Protein AF-A0A7J0AG71-F1 (afdb_monomer_lite)

Radius of gyration: 28.71 Å; chains: 1; bounding box: 60×80×67 Å

Foldseek 3Di:
DVVLVVLVVVVVVLVVVLPPDFQLVNLQSLLVNLLVLLLLLCCLQDAPDPPVVSCQCCPCPHCSVDSLSSLVVCVVVVLDDPLLSVLSVLSVVVNCCSVPPPVDGHCPPPVNVVSLLVNFDDPVLFDFPDDDQWFDDPNDIDGHDPVCVVPPVSVVVCVVRDDDTHTPDQDSVHSSSSNVRSSRSSSVSSSVSSVVSNVVRDHDDDDQPDPLSVLVVVLVVVVVVLVVVLVVLVVVLVVLVVVLVVLVVCCVPDDPCNVVSVVVNVVSVVVNVVSVVVSVCSVVCCDPSNVVSVVVNVVVVVCVPPPDDDD

Structure (mmCIF, N/CA/C/O backbone):
data_AF-A0A7J0AG71-F1
#
_entry.id   AF-A0A7J0AG71-F1
#
loop_
_atom_site.group_PDB
_atom_site.id
_atom_site.type_symbol
_atom_site.label_atom_id
_atom_site.label_alt_id
_atom_site.label_comp_id
_atom_site.label_asym_id
_atom_site.label_entity_id
_atom_site.label_seq_id
_atom_site.pdbx_PDB_ins_code
_atom_site.Cartn_x
_atom_site.Cartn_y
_atom_site.Cartn_z
_atom_site.occupancy
_atom_site.B_iso_or_equiv
_atom_site.auth_seq_id
_atom_site.auth_comp_id
_atom_site.auth_asym_id
_atom_site.auth_atom_id
_atom_site.pdbx_PDB_model_num
ATOM 1 N N . MET A 1 1 ? 11.317 -1.408 15.328 1.00 54.72 1 MET A N 1
ATOM 2 C CA . MET A 1 1 ? 12.533 -0.612 15.093 1.00 54.72 1 MET A CA 1
ATOM 3 C C . MET A 1 1 ? 13.418 -1.317 14.082 1.00 54.72 1 MET A C 1
ATOM 5 O O . MET A 1 1 ? 13.428 -0.858 12.959 1.00 54.72 1 MET A O 1
ATOM 9 N N . GLU A 1 2 ? 13.950 -2.508 14.372 1.00 72.00 2 GLU A N 1
ATOM 10 C CA . GLU A 1 2 ? 14.835 -3.246 13.442 1.00 72.00 2 GLU A CA 1
ATOM 11 C C . GLU A 1 2 ? 14.285 -3.448 12.008 1.00 72.00 2 GLU A C 1
ATOM 13 O O . GLU A 1 2 ? 14.997 -3.218 11.035 1.00 72.00 2 GLU A O 1
ATOM 18 N N . LEU A 1 3 ? 13.002 -3.809 11.847 1.00 69.75 3 LEU A N 1
ATOM 19 C CA . LEU A 1 3 ? 12.380 -3.936 10.517 1.00 69.75 3 LEU A CA 1
ATOM 20 C C . LEU A 1 3 ? 12.279 -2.590 9.777 1.00 69.75 3 LEU A C 1
ATOM 22 O O . LEU A 1 3 ? 12.490 -2.537 8.570 1.00 69.75 3 LEU A O 1
ATOM 26 N N . LEU A 1 4 ? 11.981 -1.504 10.496 1.00 64.62 4 LEU A N 1
ATOM 27 C CA . LEU A 1 4 ? 11.869 -0.166 9.912 1.00 64.62 4 LEU A CA 1
ATOM 28 C C . LEU A 1 4 ? 13.237 0.319 9.419 1.00 64.62 4 LEU A C 1
ATOM 30 O O . LEU A 1 4 ? 13.342 0.799 8.295 1.00 64.62 4 LEU A O 1
ATOM 34 N N . ASP A 1 5 ? 14.285 0.100 10.214 1.00 72.56 5 ASP A N 1
ATOM 35 C CA . ASP A 1 5 ? 15.661 0.447 9.847 1.00 72.56 5 ASP A CA 1
ATOM 36 C C . ASP A 1 5 ? 16.111 -0.329 8.602 1.00 72.56 5 ASP A C 1
ATOM 38 O O . ASP A 1 5 ? 16.670 0.248 7.669 1.00 72.56 5 ASP A O 1
ATOM 42 N N . LYS A 1 6 ? 15.787 -1.628 8.531 1.00 77.50 6 LYS A N 1
ATOM 43 C CA . LYS A 1 6 ? 16.062 -2.472 7.358 1.00 77.50 6 LYS A CA 1
ATOM 44 C C . LYS A 1 6 ? 15.355 -1.961 6.098 1.00 77.50 6 LYS A C 1
ATOM 46 O O . LYS A 1 6 ? 15.924 -2.012 5.007 1.00 77.50 6 LYS A O 1
ATOM 51 N N . ILE A 1 7 ? 14.123 -1.477 6.226 1.00 73.75 7 ILE A N 1
ATOM 52 C CA . ILE A 1 7 ? 13.344 -0.946 5.099 1.00 73.75 7 ILE A CA 1
ATOM 53 C C . ILE A 1 7 ? 13.926 0.379 4.620 1.00 73.75 7 ILE A C 1
ATOM 55 O O . ILE A 1 7 ? 14.149 0.533 3.423 1.00 73.75 7 ILE A O 1
ATOM 59 N N . ILE A 1 8 ? 14.244 1.292 5.541 1.00 72.50 8 ILE A N 1
ATOM 60 C CA . ILE A 1 8 ? 14.897 2.566 5.217 1.00 72.50 8 ILE A CA 1
ATOM 61 C C . ILE A 1 8 ? 16.228 2.310 4.497 1.00 72.50 8 ILE A C 1
ATOM 63 O O . ILE A 1 8 ? 16.500 2.910 3.460 1.00 72.50 8 ILE A O 1
ATOM 67 N N . GLN A 1 9 ? 17.032 1.362 4.985 1.00 80.75 9 GLN A N 1
ATOM 68 C CA . GLN A 1 9 ? 18.264 0.952 4.306 1.00 80.75 9 GLN A CA 1
ATOM 69 C C . GLN A 1 9 ? 17.991 0.392 2.907 1.00 80.75 9 GLN A C 1
ATOM 71 O O . GLN A 1 9 ? 18.670 0.769 1.957 1.00 80.75 9 GLN A O 1
ATOM 76 N N . SER A 1 10 ? 16.972 -0.460 2.762 1.00 82.25 10 SER A N 1
ATOM 77 C CA . SER A 1 10 ? 16.593 -1.032 1.464 1.00 82.25 10 SER A CA 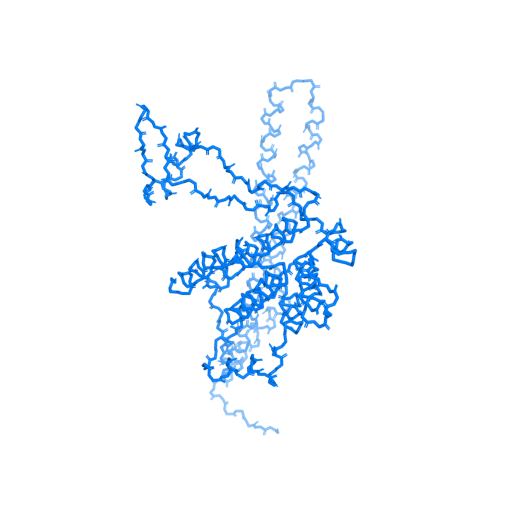1
ATOM 78 C C . SER A 1 10 ? 16.171 0.047 0.461 1.00 82.25 10 SER A C 1
ATOM 80 O O . SER A 1 10 ? 16.477 -0.076 -0.721 1.00 82.25 10 SER A O 1
ATOM 82 N N . PHE A 1 11 ? 15.504 1.109 0.924 1.00 83.31 11 PHE A N 1
ATOM 83 C CA . PHE A 1 11 ? 15.105 2.250 0.094 1.00 83.31 11 PHE A CA 1
ATOM 84 C C . PHE A 1 11 ? 16.329 3.015 -0.414 1.00 83.31 11 PHE A C 1
ATOM 86 O O . PHE A 1 11 ? 16.454 3.247 -1.612 1.00 83.31 11 PHE A O 1
ATOM 93 N N . ASN A 1 12 ? 17.275 3.318 0.477 1.00 80.19 12 ASN A N 1
ATOM 94 C CA . ASN A 1 12 ? 18.514 4.005 0.105 1.00 80.19 12 ASN A CA 1
ATOM 95 C C . ASN A 1 12 ? 19.362 3.173 -0.873 1.00 80.19 12 ASN A C 1
ATOM 97 O O . ASN A 1 12 ? 19.928 3.710 -1.824 1.00 80.19 12 ASN A O 1
ATOM 101 N N . CYS A 1 13 ? 19.435 1.854 -0.662 1.00 85.44 13 CYS A N 1
ATOM 102 C CA . CYS A 1 13 ? 20.127 0.949 -1.577 1.00 85.44 13 CYS A CA 1
ATOM 103 C C . CYS A 1 13 ? 19.473 0.937 -2.963 1.00 85.44 13 CYS A C 1
ATOM 105 O O . CYS A 1 13 ? 20.189 1.015 -3.961 1.00 85.44 13 CYS A O 1
ATOM 107 N N . LEU A 1 14 ? 18.138 0.886 -3.028 1.00 87.25 14 LEU A N 1
ATOM 108 C CA . LEU A 1 14 ? 17.405 0.901 -4.291 1.00 87.25 14 LEU A CA 1
ATOM 109 C C . LEU A 1 14 ? 17.705 2.164 -5.104 1.00 87.25 14 LEU A C 1
ATOM 111 O O . LEU A 1 14 ? 18.050 2.037 -6.275 1.00 87.25 14 LEU A O 1
ATOM 115 N N . ASP A 1 15 ? 17.621 3.348 -4.491 1.00 84.75 15 ASP A N 1
ATOM 116 C CA . ASP A 1 15 ? 17.878 4.624 -5.175 1.00 84.75 15 ASP A CA 1
ATOM 117 C C . ASP A 1 15 ? 19.285 4.632 -5.799 1.00 84.75 15 ASP A C 1
ATOM 119 O O . ASP A 1 15 ? 19.440 4.924 -6.985 1.00 84.75 15 ASP A O 1
ATOM 123 N N . SER A 1 16 ? 20.297 4.184 -5.046 1.00 84.75 16 SER A N 1
ATOM 124 C CA . SER A 1 16 ? 21.677 4.096 -5.546 1.00 84.75 16 SER A CA 1
ATOM 125 C C . SER A 1 16 ? 21.856 3.092 -6.693 1.00 84.75 16 SER A C 1
ATOM 127 O O . SER A 1 16 ? 22.658 3.307 -7.603 1.00 84.75 16 SER A O 1
ATOM 129 N N . GLU A 1 17 ? 21.103 1.990 -6.673 1.00 87.38 17 GLU A N 1
ATOM 130 C CA . GLU A 1 17 ? 21.175 0.951 -7.697 1.00 87.38 17 GLU A CA 1
ATOM 131 C C . GLU A 1 17 ? 20.510 1.422 -8.993 1.00 87.38 17 GLU A C 1
ATOM 133 O O . GLU A 1 17 ? 21.049 1.235 -10.084 1.00 87.38 17 GLU A O 1
ATOM 138 N N . ILE A 1 18 ? 19.349 2.072 -8.900 1.00 89.81 18 ILE A N 1
ATOM 139 C CA . ILE A 1 18 ? 18.557 2.414 -10.081 1.00 89.81 18 ILE A CA 1
ATOM 140 C C . ILE A 1 18 ? 19.051 3.659 -10.821 1.00 89.81 18 ILE A C 1
ATOM 142 O O . ILE A 1 18 ? 18.635 3.867 -11.957 1.00 89.81 18 ILE A O 1
ATOM 146 N N . GLU A 1 19 ? 19.935 4.480 -10.257 1.00 81.94 19 GLU A N 1
ATOM 147 C CA . GLU A 1 19 ? 20.457 5.675 -10.943 1.00 81.94 19 GLU A CA 1
ATOM 148 C C . GLU A 1 19 ? 21.333 5.346 -12.161 1.00 81.94 19 GLU A C 1
ATOM 150 O O . GLU A 1 19 ? 21.306 6.063 -13.159 1.00 81.94 19 GLU A O 1
ATOM 155 N N . SER A 1 20 ? 22.085 4.244 -12.114 1.00 80.94 20 SER A N 1
ATOM 156 C CA . SER A 1 20 ? 23.149 3.953 -13.091 1.00 80.94 20 SER A CA 1
ATOM 157 C C . SER A 1 20 ? 22.871 2.756 -14.006 1.00 80.94 20 SER A C 1
ATOM 159 O O . SER A 1 20 ? 23.671 2.437 -14.889 1.00 80.94 20 SER A O 1
ATOM 161 N N . VAL A 1 21 ? 21.731 2.085 -13.830 1.00 91.81 21 VAL A N 1
ATOM 162 C CA . VAL A 1 21 ? 21.400 0.848 -14.552 1.00 91.81 21 VAL A CA 1
ATOM 163 C C . VAL A 1 21 ? 20.521 1.086 -15.781 1.00 91.81 21 VAL A C 1
ATOM 165 O O . VAL A 1 21 ? 19.737 2.036 -15.849 1.00 91.81 21 VAL A O 1
ATOM 168 N N . SER A 1 22 ? 20.592 0.160 -16.743 1.00 94.81 22 SER A N 1
ATOM 169 C CA . SER A 1 22 ? 19.693 0.130 -17.910 1.00 94.81 22 SER A CA 1
ATOM 170 C C . SER A 1 22 ? 18.209 0.132 -17.516 1.00 94.81 22 SER A C 1
ATOM 172 O O . SER A 1 22 ? 17.851 -0.330 -16.434 1.00 94.81 22 SER A O 1
ATOM 174 N N . ASP A 1 23 ? 17.328 0.588 -18.408 1.00 95.50 23 ASP A N 1
ATOM 175 C CA . ASP A 1 23 ? 15.870 0.582 -18.195 1.00 95.50 23 ASP A CA 1
ATOM 176 C C . ASP A 1 23 ? 15.331 -0.816 -17.866 1.00 95.50 23 ASP A C 1
ATOM 178 O O . ASP A 1 23 ? 14.537 -0.987 -16.940 1.00 95.50 23 ASP A O 1
ATOM 182 N N . ARG A 1 24 ? 15.836 -1.842 -18.563 1.00 95.81 24 ARG A N 1
ATOM 183 C CA . ARG A 1 24 ? 15.511 -3.247 -18.287 1.00 95.81 24 ARG A CA 1
ATOM 184 C C . ARG A 1 24 ? 15.868 -3.643 -16.858 1.00 95.81 24 ARG A C 1
ATOM 186 O O . ARG A 1 24 ? 15.041 -4.223 -16.157 1.00 95.81 24 ARG A O 1
ATOM 193 N N . ALA A 1 25 ? 17.097 -3.351 -16.438 1.00 95.19 25 ALA A N 1
ATOM 194 C CA . ALA A 1 25 ? 17.548 -3.651 -15.085 1.00 95.19 25 ALA A CA 1
ATOM 195 C C . ALA A 1 25 ? 16.727 -2.869 -14.051 1.00 95.19 25 ALA A C 1
ATOM 197 O O . ALA A 1 25 ? 16.225 -3.472 -13.108 1.00 95.19 25 ALA A O 1
ATOM 198 N N . CYS A 1 26 ? 16.487 -1.575 -14.287 1.00 95.50 26 CYS A N 1
ATOM 199 C CA . CYS A 1 26 ? 15.643 -0.727 -13.447 1.00 95.50 26 CYS A CA 1
ATOM 200 C C . CYS A 1 26 ? 14.252 -1.350 -13.243 1.00 95.50 26 CYS A C 1
ATOM 202 O O . CYS A 1 26 ? 13.845 -1.580 -12.105 1.00 95.50 26 CYS A O 1
ATOM 204 N N . ALA A 1 27 ? 13.553 -1.726 -14.319 1.00 96.38 27 ALA A N 1
ATOM 205 C CA . ALA A 1 27 ? 12.223 -2.327 -14.230 1.00 96.38 27 ALA A CA 1
ATOM 206 C C . ALA A 1 27 ? 12.207 -3.655 -13.451 1.00 96.38 27 ALA A C 1
ATOM 208 O O . ALA A 1 27 ? 11.268 -3.929 -12.695 1.00 96.38 27 ALA A O 1
ATOM 209 N N . ILE A 1 28 ? 13.239 -4.487 -13.625 1.00 95.56 28 ILE A N 1
ATOM 210 C CA . ILE A 1 28 ? 13.366 -5.776 -12.934 1.00 95.56 28 ILE A CA 1
ATOM 211 C C . ILE A 1 28 ? 13.624 -5.575 -11.441 1.00 95.56 28 ILE A C 1
ATOM 213 O O . ILE A 1 28 ? 12.916 -6.173 -10.627 1.00 95.56 28 ILE A O 1
ATOM 217 N N . VAL A 1 29 ? 14.590 -4.723 -11.091 1.00 95.44 29 VAL A N 1
ATOM 218 C CA . VAL A 1 29 ? 14.973 -4.427 -9.705 1.00 95.44 29 VAL A CA 1
ATOM 219 C C . VAL A 1 29 ? 13.803 -3.789 -8.957 1.00 95.44 29 VAL A C 1
ATOM 221 O O . VAL A 1 29 ? 13.397 -4.295 -7.913 1.00 95.44 29 VAL A O 1
ATOM 224 N N . CYS A 1 30 ? 13.166 -2.766 -9.535 1.00 95.56 30 CYS A N 1
ATOM 225 C CA . CYS A 1 30 ? 12.013 -2.093 -8.929 1.00 95.56 30 CYS A CA 1
ATOM 226 C C . CYS A 1 30 ? 10.830 -3.049 -8.718 1.00 95.56 30 CYS A C 1
ATOM 228 O O . CYS A 1 30 ? 10.169 -3.029 -7.679 1.00 95.56 30 CYS A O 1
ATOM 230 N N . GLY A 1 31 ? 10.567 -3.927 -9.690 1.00 96.50 31 GLY A N 1
ATOM 231 C CA . GLY A 1 31 ? 9.509 -4.923 -9.565 1.00 96.50 31 GLY A CA 1
ATOM 232 C C . GLY A 1 31 ? 9.808 -5.993 -8.509 1.00 96.50 31 GLY A C 1
ATOM 233 O O . GLY A 1 31 ? 8.887 -6.425 -7.824 1.00 96.50 31 GLY A O 1
ATOM 234 N N . ALA A 1 32 ? 11.066 -6.416 -8.352 1.00 95.44 32 ALA A N 1
ATOM 235 C CA . ALA A 1 32 ? 11.474 -7.330 -7.282 1.00 95.44 32 ALA A CA 1
ATOM 236 C C . ALA A 1 32 ? 11.391 -6.663 -5.901 1.00 95.44 32 ALA A C 1
ATOM 238 O O . ALA A 1 32 ? 10.935 -7.272 -4.935 1.00 95.44 32 ALA A O 1
ATOM 239 N N . PHE A 1 33 ? 11.772 -5.392 -5.823 1.00 95.44 33 PHE A N 1
ATOM 240 C CA . PHE A 1 33 ? 11.673 -4.593 -4.613 1.00 95.44 33 PHE A CA 1
ATOM 241 C C . PHE A 1 33 ? 10.223 -4.453 -4.121 1.00 95.44 33 PHE A C 1
ATOM 243 O O . PHE A 1 33 ? 9.940 -4.776 -2.968 1.00 95.44 33 PHE A O 1
ATOM 250 N N . LEU A 1 34 ? 9.283 -4.059 -4.990 1.00 96.88 34 LEU A N 1
ATOM 251 C CA . LEU A 1 34 ? 7.862 -3.964 -4.621 1.00 96.88 34 LEU A CA 1
ATOM 252 C C . LEU A 1 34 ? 7.270 -5.326 -4.235 1.00 96.88 34 LEU A C 1
ATOM 254 O O . LEU A 1 34 ? 6.448 -5.410 -3.323 1.00 96.88 34 LEU A O 1
ATOM 258 N N . ASP A 1 35 ? 7.703 -6.396 -4.904 1.00 96.56 35 ASP A N 1
ATOM 259 C CA . ASP A 1 35 ? 7.277 -7.759 -4.589 1.00 96.56 35 ASP A CA 1
ATOM 260 C C . ASP A 1 35 ? 7.708 -8.202 -3.179 1.00 96.56 35 ASP A C 1
ATOM 262 O O . ASP A 1 35 ? 6.947 -8.868 -2.467 1.00 96.56 35 ASP A O 1
ATOM 266 N N . ASN A 1 36 ? 8.908 -7.796 -2.757 1.00 93.88 36 ASN A N 1
ATOM 267 C CA . ASN A 1 36 ? 9.398 -7.999 -1.395 1.00 93.88 36 ASN A CA 1
ATOM 268 C C . ASN A 1 36 ? 8.658 -7.108 -0.391 1.00 93.88 36 ASN A C 1
ATOM 270 O O . ASN A 1 36 ? 8.259 -7.589 0.664 1.00 93.88 36 ASN A O 1
ATOM 274 N N . LEU A 1 37 ? 8.408 -5.838 -0.723 1.00 93.56 37 LEU A N 1
ATOM 275 C CA . LEU A 1 37 ? 7.706 -4.912 0.170 1.00 93.56 37 LEU A CA 1
ATOM 276 C C . LEU A 1 37 ? 6.272 -5.380 0.474 1.00 93.56 37 LEU A C 1
ATOM 278 O O . LEU A 1 37 ? 5.831 -5.321 1.619 1.00 93.56 37 LEU A O 1
ATOM 282 N N . ILE A 1 38 ? 5.558 -5.911 -0.525 1.00 95.62 38 ILE A N 1
ATOM 283 C CA . ILE A 1 38 ? 4.229 -6.509 -0.315 1.00 95.62 38 ILE A CA 1
ATOM 284 C C . ILE A 1 38 ? 4.315 -7.780 0.524 1.00 95.62 38 ILE A C 1
ATOM 286 O O . ILE A 1 38 ? 3.427 -8.034 1.334 1.00 95.62 38 ILE A O 1
ATOM 290 N N . GLN A 1 39 ? 5.357 -8.590 0.344 1.00 94.75 39 GLN A N 1
ATOM 291 C CA . GLN A 1 39 ? 5.564 -9.769 1.176 1.00 94.75 39 GLN A CA 1
ATOM 292 C C . GLN A 1 39 ? 5.770 -9.391 2.648 1.00 94.75 39 GLN A C 1
ATOM 294 O O . GLN A 1 39 ? 5.114 -9.979 3.502 1.00 94.75 39 GLN A O 1
ATOM 299 N N . GLU A 1 40 ? 6.603 -8.391 2.941 1.00 91.50 40 GLU A N 1
ATOM 300 C CA . GLU A 1 40 ? 6.797 -7.872 4.305 1.00 91.50 40 GLU A CA 1
ATOM 301 C C . GLU A 1 40 ? 5.486 -7.295 4.876 1.00 91.50 40 GLU A C 1
ATOM 303 O O . GLU A 1 40 ? 5.118 -7.592 6.011 1.00 91.50 40 GLU A O 1
ATOM 308 N N . LEU A 1 41 ? 4.709 -6.556 4.070 1.00 91.56 41 LEU A N 1
ATOM 309 C CA . LEU A 1 41 ? 3.374 -6.075 4.457 1.00 91.56 41 LEU A CA 1
ATOM 310 C C . LEU A 1 41 ? 2.417 -7.219 4.809 1.00 91.56 41 LEU A C 1
ATOM 312 O O . LEU A 1 41 ? 1.711 -7.150 5.814 1.00 91.56 41 LEU A O 1
ATOM 316 N N . LEU A 1 42 ? 2.389 -8.276 3.999 1.00 92.69 42 LEU A N 1
ATOM 317 C CA . LEU A 1 42 ? 1.558 -9.446 4.264 1.00 92.69 42 LEU A CA 1
ATOM 318 C C . LEU A 1 42 ? 2.030 -10.190 5.517 1.00 92.69 42 LEU A C 1
ATOM 320 O O . LEU A 1 42 ? 1.186 -10.587 6.311 1.00 92.69 42 LEU A O 1
ATOM 324 N N . LEU A 1 43 ? 3.337 -10.344 5.732 1.00 90.25 43 LEU A N 1
ATOM 325 C CA . LEU A 1 43 ? 3.886 -10.978 6.936 1.00 90.25 43 LEU A CA 1
ATOM 326 C C . LEU A 1 43 ? 3.506 -10.227 8.216 1.00 90.25 43 LEU A C 1
ATOM 328 O O . LEU A 1 43 ? 3.139 -10.858 9.203 1.00 90.25 43 LEU A O 1
ATOM 332 N N . GLU A 1 44 ? 3.549 -8.894 8.203 1.00 86.38 44 GLU A N 1
ATOM 333 C CA . GLU A 1 44 ? 3.175 -8.100 9.379 1.00 86.38 44 GLU A CA 1
ATOM 334 C C . GLU A 1 44 ? 1.658 -7.988 9.578 1.00 86.38 44 GLU A C 1
ATOM 336 O O . GLU A 1 44 ? 1.193 -7.803 10.703 1.00 86.38 44 GLU A O 1
ATOM 341 N N . PHE A 1 45 ? 0.865 -8.113 8.511 1.00 87.12 45 PHE A N 1
ATOM 342 C CA . PHE A 1 45 ? -0.593 -8.084 8.612 1.00 87.12 45 PHE A CA 1
ATOM 343 C C . PHE A 1 45 ? -1.212 -9.436 8.986 1.00 87.12 45 PHE A C 1
ATOM 345 O O . PHE A 1 45 ? -2.245 -9.487 9.662 1.00 87.12 45 PHE A O 1
ATOM 352 N N . LEU A 1 46 ? -0.638 -10.535 8.499 1.00 86.75 46 LEU A N 1
ATOM 353 C CA . LEU A 1 46 ? -1.108 -11.879 8.805 1.00 86.75 46 LEU A CA 1
ATOM 354 C C . LEU A 1 46 ? -0.748 -12.254 10.249 1.00 86.75 46 LEU A C 1
ATOM 356 O O . LEU A 1 46 ? 0.092 -11.637 10.900 1.00 86.75 46 LEU A O 1
ATOM 360 N N . CYS A 1 47 ? -1.435 -13.265 10.782 1.00 82.38 47 CYS A N 1
ATOM 361 C CA . CYS A 1 47 ? -1.106 -13.775 12.109 1.00 82.38 47 CYS A CA 1
ATOM 362 C C . CYS A 1 47 ? 0.330 -14.296 12.114 1.00 82.38 47 CYS A C 1
ATOM 364 O O . CYS A 1 47 ? 0.688 -15.095 11.251 1.00 82.38 47 CYS A O 1
ATOM 366 N N . LYS A 1 48 ? 1.116 -13.882 13.111 1.00 77.19 48 LYS A N 1
ATOM 367 C CA . LYS A 1 48 ? 2.482 -14.377 13.275 1.00 77.19 48 LYS A CA 1
ATOM 368 C C . LYS A 1 48 ? 2.453 -15.873 13.569 1.00 77.19 48 LYS A C 1
ATOM 370 O O . LYS A 1 48 ? 1.781 -16.307 14.504 1.00 77.19 48 LYS A O 1
ATOM 375 N N . ASP A 1 49 ? 3.203 -16.635 12.790 1.00 75.75 49 ASP A N 1
ATOM 376 C CA . ASP A 1 49 ? 3.438 -18.060 12.998 1.00 75.75 49 ASP A CA 1
ATOM 377 C C . ASP A 1 49 ? 4.959 -18.288 13.130 1.00 75.75 49 ASP A C 1
ATOM 379 O O . ASP A 1 49 ? 5.778 -17.367 13.184 1.00 75.75 49 ASP A O 1
ATOM 383 N N . SER A 1 50 ? 5.369 -19.541 13.258 1.00 75.50 50 SER A N 1
ATOM 384 C CA . SER A 1 50 ? 6.755 -19.955 13.135 1.00 75.50 50 SER A CA 1
ATOM 385 C C . SER A 1 50 ? 7.336 -19.532 11.783 1.00 75.50 50 SER A C 1
ATOM 387 O O . SER A 1 50 ? 6.711 -19.699 10.734 1.00 75.50 50 SER A O 1
ATOM 389 N N . LYS A 1 51 ? 8.606 -19.105 11.792 1.00 72.69 51 LYS A N 1
ATOM 390 C CA . LYS A 1 51 ? 9.356 -18.736 10.575 1.00 72.69 51 LYS A CA 1
ATOM 391 C C . LYS A 1 51 ? 9.258 -19.796 9.468 1.00 72.69 51 LYS A C 1
ATOM 393 O O . LYS A 1 51 ? 9.283 -19.481 8.286 1.00 72.69 51 LYS A O 1
ATOM 398 N N . THR A 1 52 ? 9.157 -21.071 9.837 1.00 70.06 52 THR A N 1
ATOM 399 C CA . THR A 1 52 ? 9.001 -22.201 8.916 1.00 70.06 52 THR A CA 1
ATOM 400 C C . THR A 1 52 ? 7.669 -22.209 8.167 1.00 70.06 52 THR A C 1
ATOM 402 O O . THR A 1 52 ? 7.649 -22.647 7.019 1.00 70.06 52 THR A O 1
ATOM 405 N N . GLN A 1 53 ? 6.568 -21.770 8.780 1.00 72.62 53 GLN A N 1
ATOM 406 C CA . GLN A 1 53 ? 5.260 -21.678 8.119 1.00 72.62 53 GLN A CA 1
ATOM 407 C C . GLN A 1 53 ? 5.176 -20.436 7.233 1.00 72.62 53 GLN A C 1
ATOM 409 O O . GLN A 1 53 ? 4.771 -20.548 6.076 1.00 72.62 53 GLN A O 1
ATOM 414 N N . ASP A 1 54 ? 5.686 -19.303 7.713 1.00 75.50 54 ASP A N 1
ATOM 415 C CA . ASP A 1 54 ? 5.818 -18.080 6.915 1.00 75.50 54 ASP A CA 1
ATOM 416 C C . ASP A 1 54 ? 6.630 -18.348 5.639 1.00 75.50 54 ASP A C 1
ATOM 418 O O . ASP A 1 54 ? 6.198 -18.044 4.525 1.00 75.50 54 ASP A O 1
ATOM 422 N N . ASN A 1 55 ? 7.756 -19.055 5.772 1.00 76.19 55 ASN A N 1
ATOM 423 C CA . ASN A 1 55 ? 8.578 -19.459 4.633 1.00 76.19 55 ASN A CA 1
ATOM 424 C C . ASN A 1 55 ? 7.846 -20.383 3.649 1.00 76.19 55 ASN A C 1
ATOM 426 O O . ASN A 1 55 ? 8.148 -20.347 2.459 1.00 76.19 55 ASN A O 1
ATOM 430 N N . LYS A 1 56 ? 6.887 -21.210 4.094 1.00 87.00 56 LYS A N 1
ATOM 431 C CA . LYS A 1 56 ? 6.088 -22.048 3.180 1.00 87.00 56 LYS A CA 1
ATOM 432 C C . LYS A 1 56 ? 5.117 -21.214 2.359 1.00 87.00 56 LYS A C 1
ATOM 434 O O . LYS A 1 56 ? 4.954 -21.501 1.173 1.00 87.00 56 LYS A O 1
ATOM 439 N N . LEU A 1 57 ? 4.510 -20.191 2.962 1.00 88.62 57 LEU A N 1
ATOM 440 C CA . LEU A 1 57 ? 3.526 -19.334 2.304 1.00 88.62 57 LEU A CA 1
ATOM 441 C C . LEU A 1 57 ? 4.112 -18.648 1.060 1.00 88.62 57 LEU A C 1
ATOM 443 O O . LEU A 1 57 ? 3.471 -18.635 0.006 1.00 88.62 57 LEU A O 1
ATOM 447 N N . PHE A 1 58 ? 5.352 -18.166 1.177 1.00 91.19 58 PHE A N 1
ATOM 448 C CA . PHE A 1 58 ? 6.094 -17.461 0.124 1.00 91.19 58 PHE A CA 1
ATOM 449 C C . PHE A 1 58 ? 7.141 -18.326 -0.596 1.00 91.19 58 PHE A C 1
ATOM 451 O O . PHE A 1 58 ? 7.892 -17.823 -1.430 1.00 91.19 58 PHE A O 1
ATOM 458 N N . SER A 1 59 ? 7.217 -19.625 -0.287 1.00 89.44 59 SER A N 1
ATOM 459 C CA . SER A 1 59 ? 8.107 -20.551 -1.000 1.00 89.44 59 SER A CA 1
ATOM 460 C C . SER A 1 59 ? 7.757 -20.613 -2.490 1.00 89.44 59 SER A C 1
ATOM 462 O O . SER A 1 59 ? 6.645 -20.276 -2.879 1.00 89.44 59 SER A O 1
ATOM 464 N N . GLN A 1 60 ? 8.667 -21.107 -3.337 1.00 88.00 60 GLN A N 1
ATOM 465 C CA . GLN A 1 60 ? 8.440 -21.183 -4.793 1.00 88.00 60 GLN A CA 1
ATOM 466 C C . GLN A 1 60 ? 7.175 -21.967 -5.194 1.00 88.00 60 GLN A C 1
ATOM 468 O O . GLN A 1 60 ? 6.574 -21.663 -6.218 1.00 88.00 60 GLN A O 1
ATOM 473 N N . ASN A 1 61 ? 6.758 -22.940 -4.377 1.00 89.44 61 ASN A N 1
ATOM 474 C CA . ASN A 1 61 ? 5.528 -23.719 -4.575 1.00 89.44 61 ASN A CA 1
ATOM 475 C C . ASN A 1 61 ? 4.408 -23.312 -3.599 1.00 89.44 61 ASN A C 1
ATOM 477 O O . ASN A 1 61 ? 3.402 -24.008 -3.472 1.00 89.44 61 ASN A O 1
ATOM 481 N N . GLY A 1 62 ? 4.610 -22.222 -2.862 1.00 91.38 62 GLY A N 1
ATOM 482 C CA . GLY A 1 62 ? 3.660 -21.679 -1.908 1.00 91.38 62 GLY A CA 1
ATOM 483 C C . GLY A 1 62 ? 2.516 -20.932 -2.596 1.00 91.38 62 GLY A C 1
ATOM 484 O O . GLY A 1 62 ? 2.648 -20.474 -3.733 1.00 91.38 62 GLY A O 1
ATOM 485 N N . PRO A 1 63 ? 1.381 -20.748 -1.907 1.00 91.94 63 PRO A N 1
ATOM 486 C CA . PRO A 1 63 ? 0.227 -20.044 -2.465 1.00 91.94 63 PRO A CA 1
ATOM 487 C C . PRO A 1 63 ? 0.511 -18.564 -2.770 1.00 91.94 63 PRO A C 1
ATOM 489 O O . PRO A 1 63 ? -0.181 -17.977 -3.600 1.00 91.94 63 PRO A O 1
ATOM 492 N N . LEU A 1 64 ? 1.525 -17.960 -2.135 1.00 95.00 64 LEU A N 1
ATOM 493 C CA . LEU A 1 64 ? 1.958 -16.578 -2.363 1.00 95.00 64 LEU A CA 1
ATOM 494 C C . LEU A 1 64 ? 3.346 -16.491 -3.015 1.00 95.00 64 LEU A C 1
ATOM 496 O O . LEU A 1 64 ? 4.036 -15.483 -2.866 1.00 95.00 64 LEU A O 1
ATOM 500 N N . ALA A 1 65 ? 3.737 -17.519 -3.774 1.00 94.12 65 ALA A N 1
ATOM 501 C CA . ALA A 1 65 ? 5.010 -17.560 -4.494 1.00 94.12 65 ALA A CA 1
ATOM 502 C C . ALA A 1 65 ? 5.166 -16.428 -5.521 1.00 94.12 65 ALA A C 1
ATOM 504 O O . ALA A 1 65 ? 6.272 -15.962 -5.784 1.00 94.12 65 ALA A O 1
ATOM 505 N N . THR A 1 66 ? 4.064 -16.006 -6.151 1.00 96.00 66 THR A N 1
ATOM 506 C CA . THR A 1 66 ? 4.115 -15.087 -7.294 1.00 96.00 66 THR A CA 1
ATOM 507 C C . THR A 1 66 ? 3.783 -13.654 -6.904 1.00 96.00 66 THR A C 1
ATOM 509 O O . THR A 1 66 ? 2.936 -13.393 -6.044 1.00 96.00 66 THR A O 1
ATOM 512 N N . PHE A 1 67 ? 4.371 -12.708 -7.635 1.00 97.06 67 PHE A N 1
ATOM 513 C CA . PHE A 1 67 ? 4.052 -11.292 -7.479 1.00 97.06 67 PHE A CA 1
ATOM 514 C C . PHE A 1 67 ? 2.558 -11.010 -7.713 1.00 97.06 67 PHE A C 1
ATOM 516 O O . PHE A 1 67 ? 1.916 -10.313 -6.935 1.00 97.06 67 PHE A O 1
ATOM 523 N N . SER A 1 68 ? 1.950 -11.635 -8.726 1.00 97.38 68 SER A N 1
ATOM 524 C CA . SER A 1 68 ? 0.512 -11.507 -9.000 1.00 97.38 68 SER A CA 1
ATOM 525 C C . SER A 1 68 ? -0.377 -12.022 -7.866 1.00 97.38 68 SER A C 1
ATOM 527 O O . SER A 1 68 ? -1.358 -11.359 -7.532 1.00 97.38 68 SER A O 1
ATOM 529 N N . SER A 1 69 ? -0.051 -13.171 -7.260 1.00 97.62 69 SER A N 1
ATOM 530 C CA . SER A 1 69 ? -0.824 -13.709 -6.128 1.00 97.62 69 SER A CA 1
ATOM 531 C C . SER A 1 69 ? -0.731 -12.796 -4.909 1.00 97.62 69 SER A C 1
ATOM 533 O O . SER A 1 69 ? -1.739 -12.565 -4.244 1.00 97.62 69 SER A O 1
ATOM 535 N N . LYS A 1 70 ? 0.452 -12.220 -4.659 1.00 98.06 70 LYS A N 1
ATOM 536 C CA . LYS A 1 70 ? 0.669 -11.260 -3.574 1.00 98.06 70 LYS A CA 1
ATOM 537 C C . LYS A 1 70 ? -0.129 -9.970 -3.786 1.00 98.06 70 LYS A C 1
ATOM 539 O O . LYS A 1 70 ? -0.872 -9.586 -2.888 1.00 98.06 70 LYS A O 1
ATOM 544 N N . ILE A 1 71 ? -0.060 -9.366 -4.982 1.00 98.44 71 ILE A N 1
ATOM 545 C CA . ILE A 1 71 ? -0.843 -8.166 -5.350 1.00 98.44 71 ILE A CA 1
ATOM 546 C C . ILE A 1 71 ? -2.351 -8.419 -5.199 1.00 98.44 71 ILE A C 1
ATOM 548 O O . ILE A 1 71 ? -3.083 -7.581 -4.670 1.00 98.44 71 ILE A O 1
ATOM 552 N N . LEU A 1 72 ? -2.831 -9.580 -5.651 1.00 98.06 72 LEU A N 1
ATOM 553 C CA . LEU A 1 72 ? -4.238 -9.942 -5.515 1.00 98.06 72 LEU A CA 1
ATOM 554 C C . LEU A 1 72 ? -4.642 -10.045 -4.045 1.00 98.06 72 LEU A C 1
ATOM 556 O O . LEU A 1 72 ? -5.641 -9.448 -3.650 1.00 98.06 72 LEU A O 1
ATOM 560 N N . LEU A 1 73 ? -3.877 -10.774 -3.231 1.00 97.50 73 LEU A N 1
ATOM 561 C CA . LEU A 1 73 ? -4.230 -10.976 -1.832 1.00 97.50 73 LEU A CA 1
ATOM 562 C C . LEU A 1 73 ? -4.232 -9.657 -1.053 1.00 97.50 73 LEU A C 1
ATOM 564 O O . LEU A 1 73 ? -5.211 -9.375 -0.368 1.00 97.50 73 LEU A O 1
ATOM 568 N N . VAL A 1 74 ? -3.187 -8.834 -1.185 1.00 96.25 74 VAL A N 1
ATOM 569 C CA . VAL A 1 74 ? -3.092 -7.560 -0.453 1.00 96.25 74 VAL A CA 1
ATOM 570 C C . VAL A 1 74 ? -4.276 -6.637 -0.786 1.00 96.25 74 VAL A C 1
ATOM 572 O O . VAL A 1 74 ? -4.877 -6.054 0.114 1.00 96.25 74 VAL A O 1
ATOM 575 N N . TYR A 1 75 ? -4.724 -6.598 -2.046 1.00 97.50 75 TYR A N 1
ATOM 576 C CA . TYR A 1 75 ? -5.930 -5.857 -2.426 1.00 97.50 75 TYR A CA 1
ATOM 577 C C . TYR A 1 75 ? -7.210 -6.466 -1.844 1.00 97.50 75 TYR A C 1
ATOM 579 O O . TYR A 1 75 ? -8.052 -5.754 -1.301 1.00 97.50 75 TYR A O 1
ATOM 587 N N . ARG A 1 76 ? -7.367 -7.793 -1.910 1.00 97.19 76 ARG A N 1
ATOM 588 C CA . ARG A 1 76 ? -8.566 -8.480 -1.399 1.00 97.19 76 ARG A CA 1
ATOM 589 C C . ARG A 1 76 ? -8.680 -8.453 0.126 1.00 97.19 76 ARG A C 1
ATOM 591 O O . ARG A 1 76 ? -9.792 -8.577 0.630 1.00 97.19 76 ARG A O 1
ATOM 598 N N . LEU A 1 77 ? -7.573 -8.253 0.837 1.00 93.19 77 LEU A N 1
ATOM 599 C CA . LEU A 1 77 ? -7.547 -7.986 2.277 1.00 93.19 77 LEU A CA 1
ATOM 600 C C . LEU A 1 77 ? -7.885 -6.526 2.628 1.00 93.19 77 LEU A C 1
ATOM 602 O O . LEU A 1 77 ? -7.996 -6.206 3.808 1.00 93.19 77 LEU A O 1
ATOM 606 N N . GLY A 1 78 ? -8.048 -5.645 1.633 1.00 89.69 78 GLY A N 1
ATOM 607 C CA . GLY A 1 78 ? -8.328 -4.223 1.841 1.00 89.69 78 GLY A CA 1
ATOM 608 C C . GLY A 1 78 ? -7.121 -3.417 2.326 1.00 89.69 78 GLY A C 1
ATOM 609 O O . GLY A 1 78 ? -7.295 -2.313 2.831 1.00 89.69 78 GLY A O 1
ATOM 610 N N . LEU A 1 79 ? -5.905 -3.957 2.191 1.00 91.62 79 LEU A N 1
ATOM 611 C CA . LEU A 1 79 ? -4.673 -3.289 2.623 1.00 91.62 79 LEU A CA 1
ATOM 612 C C . LEU A 1 79 ? -4.246 -2.160 1.686 1.00 91.62 79 LEU A C 1
ATOM 614 O O . LEU A 1 79 ? -3.587 -1.215 2.115 1.00 91.62 79 LEU A O 1
ATOM 618 N N . ILE A 1 80 ? -4.623 -2.272 0.414 1.00 93.81 80 ILE A N 1
ATOM 619 C CA . ILE A 1 80 ? -4.339 -1.285 -0.623 1.00 93.81 80 ILE A CA 1
ATOM 620 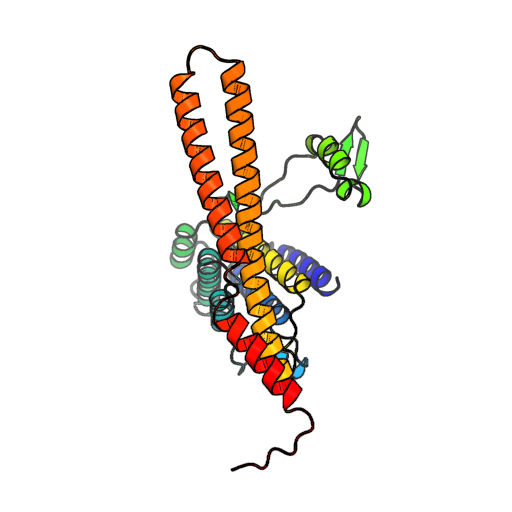C C . ILE A 1 80 ? -5.619 -0.915 -1.372 1.00 93.81 80 ILE A C 1
ATOM 622 O O . ILE A 1 80 ? -6.565 -1.702 -1.464 1.00 93.81 80 ILE A O 1
ATOM 626 N N . SER A 1 81 ? -5.636 0.287 -1.932 1.00 93.25 81 SER A N 1
ATOM 627 C CA . SER A 1 81 ? -6.714 0.794 -2.774 1.00 93.25 81 SER A CA 1
ATOM 628 C C . SER A 1 81 ? -6.717 0.162 -4.172 1.00 93.25 81 SER A C 1
ATOM 630 O O . SER A 1 81 ? -5.779 -0.520 -4.594 1.00 93.25 81 SER A O 1
ATOM 632 N N . LYS A 1 82 ? -7.786 0.426 -4.937 1.00 95.44 82 LYS A N 1
ATOM 633 C CA . LYS A 1 82 ? -7.866 0.025 -6.350 1.00 95.44 82 LYS A CA 1
ATOM 634 C C . LYS A 1 82 ? -6.772 0.682 -7.198 1.00 95.44 82 LYS A C 1
ATOM 636 O O . LYS A 1 82 ? -6.210 0.014 -8.057 1.00 95.44 82 LYS A O 1
ATOM 641 N N . TYR A 1 83 ? -6.457 1.948 -6.924 1.00 93.25 83 TYR A N 1
ATOM 642 C CA . TYR A 1 83 ? -5.385 2.677 -7.600 1.00 93.25 83 TYR A CA 1
ATOM 643 C C . TYR A 1 83 ? -4.032 1.975 -7.408 1.00 93.25 83 TYR A C 1
ATOM 645 O O . TYR A 1 83 ? -3.375 1.619 -8.382 1.00 93.25 83 TYR A O 1
ATOM 653 N N . GLU A 1 84 ? -3.663 1.668 -6.161 1.00 95.25 84 GLU A N 1
ATOM 654 C CA . GLU A 1 84 ? -2.420 0.950 -5.848 1.00 95.25 84 GLU A CA 1
ATOM 655 C C . GLU A 1 84 ? -2.372 -0.431 -6.511 1.00 95.25 84 GLU A C 1
ATOM 657 O O . GLU A 1 84 ? -1.346 -0.820 -7.067 1.00 95.25 84 GLU A O 1
ATOM 662 N N . TYR A 1 85 ? -3.490 -1.163 -6.503 1.00 97.31 85 TYR A N 1
ATOM 663 C CA . TYR A 1 85 ? -3.597 -2.464 -7.164 1.00 97.31 85 TYR A CA 1
ATOM 664 C C . TYR A 1 85 ? -3.337 -2.378 -8.677 1.00 97.31 85 TYR A C 1
ATOM 666 O O . TYR A 1 85 ? -2.651 -3.239 -9.241 1.00 97.31 85 TYR A O 1
ATOM 674 N N . ASP A 1 86 ? -3.866 -1.349 -9.338 1.00 96.75 86 ASP A N 1
ATOM 675 C CA . ASP A 1 86 ? -3.671 -1.128 -10.771 1.00 96.75 86 ASP A CA 1
ATOM 676 C C . ASP A 1 86 ? -2.231 -0.725 -11.083 1.00 96.75 86 ASP A C 1
ATOM 678 O O . ASP A 1 86 ? -1.609 -1.326 -11.962 1.00 96.75 86 ASP A O 1
ATOM 682 N N . CYS A 1 87 ? -1.659 0.200 -10.310 1.00 96.75 87 CYS A N 1
ATOM 683 C CA . CYS A 1 87 ? -0.260 0.603 -10.438 1.00 96.75 87 CYS A CA 1
ATOM 684 C C . CYS A 1 87 ? 0.700 -0.576 -10.208 1.00 96.75 87 CYS A C 1
ATOM 686 O O . CYS A 1 87 ? 1.641 -0.771 -10.975 1.00 96.75 87 CYS A O 1
ATOM 688 N N . LEU A 1 88 ? 0.451 -1.432 -9.214 1.00 98.00 88 LEU A N 1
ATOM 689 C CA . LEU A 1 88 ? 1.258 -2.634 -8.986 1.00 98.00 88 LEU A CA 1
ATOM 690 C C . LEU A 1 88 ? 1.176 -3.619 -10.157 1.00 98.00 88 LEU A C 1
ATOM 692 O O . LEU A 1 88 ? 2.188 -4.190 -10.572 1.00 98.00 88 LEU A O 1
ATOM 696 N N . ASN A 1 89 ? -0.014 -3.805 -10.731 1.00 98.19 89 ASN A N 1
ATOM 697 C CA . ASN A 1 89 ? -0.177 -4.638 -11.920 1.00 98.19 89 ASN A CA 1
ATOM 698 C C . ASN A 1 89 ? 0.479 -4.031 -13.163 1.00 98.19 89 ASN A C 1
ATOM 700 O O . ASN A 1 89 ? 1.017 -4.783 -13.979 1.00 98.19 89 ASN A O 1
ATOM 704 N N . LEU A 1 90 ? 0.478 -2.705 -13.294 1.00 97.88 90 LEU A N 1
ATOM 705 C CA . LEU A 1 90 ? 1.211 -1.986 -14.329 1.00 97.88 90 LEU A CA 1
ATOM 706 C C . LEU A 1 90 ? 2.716 -2.251 -14.212 1.00 97.88 90 LEU A C 1
ATOM 708 O O . LEU A 1 90 ? 3.318 -2.714 -15.182 1.00 97.88 90 LEU A O 1
ATOM 712 N N . ILE A 1 91 ? 3.309 -2.061 -13.027 1.00 97.81 91 ILE A N 1
ATOM 713 C CA . ILE A 1 91 ? 4.734 -2.346 -12.792 1.00 97.81 91 ILE A CA 1
ATOM 714 C C . ILE A 1 91 ? 5.046 -3.817 -13.079 1.00 97.81 91 ILE A C 1
ATOM 716 O O . ILE A 1 91 ? 6.005 -4.119 -13.790 1.00 97.81 91 ILE A O 1
ATOM 720 N N . ARG A 1 92 ? 4.206 -4.750 -12.607 1.00 97.75 92 ARG A N 1
ATOM 721 C CA . ARG A 1 92 ? 4.348 -6.183 -12.909 1.00 97.75 92 ARG A CA 1
ATOM 722 C C . ARG A 1 92 ? 4.331 -6.453 -14.416 1.00 97.75 92 ARG A C 1
ATOM 724 O O . ARG A 1 92 ? 5.140 -7.241 -14.900 1.00 97.75 92 ARG A O 1
ATOM 731 N N . LYS A 1 93 ? 3.425 -5.818 -15.166 1.00 97.25 93 LYS A N 1
ATOM 732 C CA . LYS A 1 93 ? 3.324 -5.968 -16.626 1.00 97.25 93 LYS A CA 1
ATOM 733 C C . LYS A 1 93 ? 4.571 -5.424 -17.326 1.00 97.25 93 LYS A C 1
ATOM 735 O O . LYS A 1 93 ? 5.118 -6.113 -18.183 1.00 97.25 93 LYS A O 1
ATOM 740 N N . ILE A 1 94 ? 5.045 -4.242 -16.934 1.00 97.50 94 ILE A N 1
ATOM 741 C CA . ILE A 1 94 ? 6.267 -3.623 -17.467 1.00 97.50 94 ILE A CA 1
ATOM 742 C C . ILE A 1 94 ? 7.488 -4.507 -17.181 1.00 97.50 94 ILE A C 1
ATOM 744 O O . ILE A 1 94 ? 8.201 -4.871 -18.114 1.00 97.50 94 ILE A O 1
ATOM 748 N N . ARG A 1 95 ? 7.677 -4.951 -15.931 1.00 96.69 95 ARG A N 1
ATOM 749 C CA . ARG A 1 95 ? 8.734 -5.904 -15.550 1.00 96.69 95 ARG A CA 1
ATOM 750 C C . ARG A 1 95 ? 8.702 -7.153 -16.428 1.00 96.69 95 ARG A C 1
ATOM 752 O O . ARG A 1 95 ? 9.738 -7.571 -16.935 1.00 96.69 95 ARG A O 1
ATOM 759 N N . ASN A 1 96 ? 7.529 -7.762 -16.595 1.00 96.12 96 ASN A N 1
ATOM 760 C CA . ASN A 1 96 ? 7.389 -9.001 -17.359 1.00 96.12 96 ASN A CA 1
ATOM 761 C C . ASN A 1 96 ? 7.713 -8.799 -18.846 1.00 96.12 96 ASN A C 1
ATOM 763 O O . ASN A 1 96 ? 8.349 -9.663 -19.444 1.00 96.12 96 ASN A O 1
ATOM 767 N N . ASN A 1 97 ? 7.322 -7.659 -19.424 1.00 96.56 97 ASN A N 1
ATOM 768 C CA . ASN A 1 97 ? 7.710 -7.276 -20.781 1.00 96.56 97 ASN A CA 1
ATOM 769 C C . ASN A 1 97 ? 9.238 -7.195 -20.917 1.00 96.56 97 ASN A C 1
ATOM 771 O O . ASN A 1 97 ? 9.799 -7.837 -21.798 1.00 96.56 97 ASN A O 1
ATOM 775 N N . PHE A 1 98 ? 9.919 -6.499 -20.005 1.00 96.38 98 PHE A N 1
ATOM 776 C CA . PHE A 1 98 ? 11.384 -6.415 -19.998 1.00 96.38 98 PHE A CA 1
ATOM 777 C C . PHE A 1 98 ? 12.085 -7.764 -19.770 1.00 96.38 98 PHE A C 1
ATOM 779 O O . PHE A 1 98 ? 13.154 -8.000 -20.331 1.00 96.38 98 PHE A O 1
ATOM 786 N N . ALA A 1 99 ? 11.510 -8.643 -18.946 1.00 93.06 99 ALA A N 1
ATOM 787 C CA . ALA A 1 99 ? 12.113 -9.927 -18.587 1.00 93.06 99 ALA A CA 1
ATOM 788 C C . ALA A 1 99 ? 11.948 -11.011 -19.664 1.00 93.06 99 ALA A C 1
ATOM 790 O O . ALA A 1 99 ? 12.816 -11.871 -19.801 1.00 93.06 99 ALA A O 1
ATOM 791 N N . HIS A 1 100 ? 10.839 -10.998 -20.409 1.00 92.88 100 HIS A N 1
ATOM 792 C CA . HIS A 1 100 ? 10.494 -12.069 -21.351 1.00 92.88 100 HIS A CA 1
ATOM 793 C C . HIS A 1 100 ? 10.523 -11.648 -22.821 1.00 92.88 100 HIS A C 1
ATOM 795 O O . HIS A 1 100 ? 10.524 -12.521 -23.687 1.00 92.88 100 HIS A O 1
ATOM 801 N N . ASN A 1 101 ? 10.569 -10.347 -23.124 1.00 91.81 101 ASN A N 1
ATOM 802 C CA . ASN A 1 101 ? 10.679 -9.859 -24.491 1.00 91.81 101 ASN A CA 1
ATOM 803 C C . ASN A 1 101 ? 12.037 -9.189 -24.735 1.00 91.81 101 ASN A C 1
ATOM 805 O O . ASN A 1 101 ? 12.294 -8.067 -24.299 1.00 91.81 101 ASN A O 1
ATOM 809 N N . LEU A 1 102 ? 12.897 -9.872 -25.493 1.00 90.12 102 LEU A N 1
ATOM 810 C CA . LEU A 1 102 ? 14.238 -9.386 -25.812 1.00 90.12 102 LEU A CA 1
ATOM 811 C C . LEU A 1 102 ? 14.237 -8.106 -26.657 1.00 90.12 102 LEU A C 1
ATOM 813 O O . LEU A 1 102 ? 15.226 -7.379 -26.599 1.00 90.12 102 LEU A O 1
ATOM 817 N N . THR A 1 103 ? 13.155 -7.819 -27.392 1.00 91.00 103 THR A N 1
ATOM 818 C CA . THR A 1 103 ? 13.047 -6.629 -28.253 1.00 91.00 103 THR A CA 1
ATOM 819 C C . THR A 1 103 ? 12.744 -5.347 -27.480 1.00 91.00 103 THR A C 1
ATOM 821 O O . THR A 1 103 ? 12.761 -4.278 -28.076 1.00 91.00 103 THR A O 1
ATOM 824 N N . ILE A 1 104 ? 12.420 -5.439 -26.185 1.00 91.50 104 ILE A N 1
ATOM 825 C CA . ILE A 1 104 ? 12.147 -4.282 -25.326 1.00 91.50 104 ILE A CA 1
ATOM 826 C C . ILE A 1 104 ? 13.417 -3.964 -24.538 1.00 91.50 104 ILE A C 1
ATOM 828 O O . ILE A 1 104 ? 13.814 -4.720 -23.644 1.00 91.50 104 ILE A O 1
ATOM 832 N N . ASP A 1 105 ? 14.072 -2.861 -24.881 1.00 90.75 105 ASP A N 1
ATOM 833 C CA . ASP A 1 105 ? 15.350 -2.432 -24.304 1.00 90.75 105 ASP A CA 1
ATOM 834 C C . ASP A 1 105 ? 15.256 -1.131 -23.491 1.00 90.75 105 ASP A C 1
ATOM 836 O O . ASP A 1 105 ? 16.108 -0.896 -22.634 1.00 90.75 105 ASP A O 1
ATOM 840 N N . SER A 1 106 ? 14.194 -0.345 -23.690 1.00 95.75 106 SER A N 1
ATOM 841 C CA . SER A 1 106 ? 13.990 0.958 -23.057 1.00 95.75 106 SER A CA 1
ATOM 842 C C . SER A 1 106 ? 12.535 1.210 -22.649 1.00 95.75 106 SER A C 1
ATOM 844 O O . SER A 1 106 ? 11.600 0.592 -23.166 1.00 95.75 106 SER A O 1
ATOM 846 N N . PHE A 1 107 ? 12.323 2.147 -21.719 1.00 95.69 107 PHE A N 1
ATOM 847 C CA . PHE A 1 107 ? 10.981 2.625 -21.360 1.00 95.69 107 PHE A CA 1
ATOM 848 C C . PHE A 1 107 ? 10.314 3.409 -22.500 1.00 95.69 107 PHE A C 1
ATOM 850 O O . PHE A 1 107 ? 9.097 3.587 -22.498 1.00 95.69 107 PHE A O 1
ATOM 857 N N . GLU A 1 108 ? 11.101 3.847 -23.483 1.00 95.25 108 GLU A N 1
ATOM 858 C CA . GLU A 1 108 ? 10.644 4.614 -24.641 1.00 95.25 108 GLU A CA 1
ATOM 859 C C . GLU A 1 108 ? 10.079 3.746 -25.773 1.00 95.25 108 GLU A C 1
ATOM 861 O O . GLU A 1 108 ? 9.469 4.273 -26.706 1.00 95.25 108 GLU A O 1
ATOM 866 N N . CYS A 1 109 ? 10.217 2.418 -25.692 1.00 94.62 109 CYS A N 1
ATOM 867 C CA . CYS A 1 109 ? 9.550 1.506 -26.617 1.00 94.62 109 CYS A CA 1
ATOM 868 C C . CYS A 1 109 ? 8.030 1.730 -26.606 1.00 94.62 109 CYS A C 1
ATOM 870 O O . CYS A 1 109 ? 7.428 1.855 -25.539 1.00 94.62 109 CYS A O 1
ATOM 872 N N . GLU A 1 110 ? 7.399 1.674 -27.782 1.00 93.69 110 GLU A N 1
ATOM 873 C CA . GLU A 1 110 ? 5.974 1.982 -27.994 1.00 93.69 110 GLU A CA 1
ATOM 874 C C . GLU A 1 110 ? 5.046 1.328 -26.958 1.00 93.69 110 GLU A C 1
ATOM 876 O O . GLU A 1 110 ? 4.271 2.015 -26.298 1.00 93.69 110 GLU A O 1
ATOM 881 N N . ILE A 1 111 ? 5.211 0.021 -26.726 1.00 93.38 111 ILE A N 1
ATOM 882 C CA . ILE A 1 111 ? 4.405 -0.754 -25.769 1.00 93.38 111 ILE A CA 1
ATOM 883 C C . ILE A 1 111 ? 4.529 -0.204 -24.339 1.00 93.38 111 ILE A C 1
ATOM 885 O O . ILE A 1 111 ? 3.541 -0.127 -23.613 1.00 93.38 111 ILE A O 1
ATOM 889 N N . ILE A 1 112 ? 5.741 0.134 -23.893 1.00 96.06 112 ILE A N 1
ATOM 890 C CA . ILE A 1 112 ? 5.983 0.597 -22.518 1.00 96.06 112 ILE A CA 1
ATOM 891 C C . ILE A 1 112 ? 5.557 2.057 -22.364 1.00 96.06 112 ILE A C 1
ATOM 893 O O . ILE A 1 112 ? 4.904 2.411 -21.380 1.00 96.06 112 ILE A O 1
ATOM 897 N N . ARG A 1 113 ? 5.847 2.875 -23.376 1.00 94.94 113 ARG A N 1
ATOM 898 C CA . ARG A 1 113 ? 5.444 4.274 -23.458 1.00 94.94 113 ARG A CA 1
ATOM 899 C C . ARG A 1 113 ? 3.929 4.435 -23.394 1.00 94.94 113 ARG A C 1
ATOM 901 O O . ARG A 1 113 ? 3.444 5.279 -22.642 1.00 94.94 113 ARG A O 1
ATOM 908 N N . GLU A 1 114 ? 3.176 3.620 -24.130 1.00 94.12 114 GLU A N 1
ATOM 909 C CA . GLU A 1 114 ? 1.710 3.621 -24.090 1.00 94.12 114 GLU A CA 1
ATOM 910 C C . GLU A 1 114 ? 1.188 3.262 -22.691 1.00 94.12 114 GLU A C 1
ATOM 912 O O . GLU A 1 114 ? 0.314 3.942 -22.149 1.00 94.12 114 GLU A O 1
ATOM 917 N N . LEU A 1 115 ? 1.758 2.225 -22.068 1.00 94.62 115 LEU A N 1
ATOM 918 C CA . LEU A 1 115 ? 1.375 1.806 -20.719 1.00 94.62 115 LEU A CA 1
ATOM 919 C C . LEU A 1 115 ? 1.582 2.921 -19.687 1.00 94.62 115 LEU A C 1
ATOM 921 O O . LEU A 1 115 ? 0.699 3.150 -18.862 1.00 94.62 115 LEU A O 1
ATOM 925 N N . LEU A 1 116 ? 2.721 3.612 -19.730 1.00 93.56 116 LEU A N 1
ATOM 926 C CA . LEU A 1 116 ? 3.057 4.672 -18.776 1.00 93.56 116 LEU A CA 1
ATOM 927 C C . LEU A 1 116 ? 2.275 5.961 -19.034 1.00 93.56 116 LEU A C 1
ATOM 929 O O . LEU A 1 116 ? 1.772 6.564 -18.090 1.00 93.56 116 LEU A O 1
ATOM 933 N N . SER A 1 117 ? 2.102 6.347 -20.300 1.00 90.69 117 SER A N 1
ATOM 934 C CA . SER A 1 117 ? 1.374 7.571 -20.670 1.00 90.69 117 SER A CA 1
ATOM 935 C C . SER A 1 117 ? -0.093 7.536 -20.229 1.00 90.69 117 SER A C 1
ATOM 937 O O . SER A 1 117 ? -0.663 8.570 -19.895 1.00 90.69 117 SER A O 1
ATOM 939 N N . ASN A 1 118 ? -0.693 6.345 -20.183 1.00 89.12 118 ASN A N 1
ATOM 940 C CA . ASN A 1 118 ? -2.080 6.150 -19.759 1.00 89.12 118 ASN A CA 1
ATOM 941 C C . ASN A 1 118 ? -2.262 6.039 -18.234 1.00 89.12 118 ASN A C 1
ATOM 943 O O . ASN A 1 118 ? -3.394 5.933 -17.770 1.00 89.12 118 ASN A O 1
ATOM 947 N N . ASN A 1 119 ? -1.179 6.020 -17.450 1.00 87.25 119 ASN A N 1
ATOM 948 C CA . ASN A 1 119 ? -1.220 5.747 -16.010 1.00 87.25 119 ASN A CA 1
ATOM 949 C C . ASN A 1 119 ? -0.310 6.701 -15.225 1.00 87.25 119 ASN A C 1
ATOM 951 O O . ASN A 1 119 ? 0.535 6.273 -14.438 1.00 87.25 119 ASN A O 1
ATOM 955 N N . LEU A 1 120 ? -0.473 8.003 -15.455 1.00 83.19 120 LEU A N 1
ATOM 956 C CA . LEU A 1 120 ? 0.274 9.023 -14.725 1.00 83.19 120 LEU A CA 1
ATOM 957 C C . LEU A 1 120 ? -0.124 9.037 -13.240 1.00 83.19 120 LEU A C 1
ATOM 959 O O . LEU A 1 120 ? -1.321 9.002 -12.938 1.00 83.19 120 LEU A O 1
ATOM 963 N N . PRO A 1 121 ? 0.842 9.106 -12.307 1.00 78.75 121 PRO A N 1
ATOM 964 C CA . PRO A 1 121 ? 0.524 9.232 -10.894 1.00 78.75 121 PRO A CA 1
ATOM 965 C C . PRO A 1 121 ? -0.065 10.625 -10.595 1.00 78.75 121 PRO A C 1
ATOM 967 O O . PRO A 1 121 ? 0.393 11.611 -11.180 1.00 78.75 121 PRO A O 1
ATOM 970 N N . PRO A 1 122 ? -1.041 10.743 -9.674 1.00 77.81 122 PRO A N 1
ATOM 971 C CA . PRO A 1 122 ? -1.504 12.035 -9.176 1.00 77.81 122 PRO A CA 1
ATOM 972 C C . PRO A 1 122 ? -0.353 12.818 -8.539 1.00 77.81 122 PRO A C 1
ATOM 974 O O . PRO A 1 122 ? 0.416 12.264 -7.749 1.00 77.81 122 PRO A O 1
ATOM 977 N N . VAL A 1 123 ? -0.249 14.108 -8.864 1.00 71.06 123 VAL A N 1
ATOM 978 C CA . VAL A 1 123 ? 0.838 14.984 -8.393 1.00 71.06 123 VAL A CA 1
ATOM 979 C C . VAL A 1 123 ? 0.810 15.111 -6.869 1.00 71.06 123 VAL A C 1
ATOM 981 O O . VAL A 1 123 ? 1.855 15.147 -6.228 1.00 71.06 123 VAL A O 1
ATOM 984 N N . GLU A 1 124 ? -0.383 15.088 -6.282 1.00 73.69 124 GLU A N 1
ATOM 985 C CA . GLU A 1 124 ? -0.627 15.193 -4.844 1.00 73.69 124 GLU A CA 1
ATOM 986 C C . GLU A 1 124 ? -0.093 13.994 -4.049 1.00 73.69 124 GLU A C 1
ATOM 988 O O . GLU A 1 124 ? 0.045 14.077 -2.831 1.00 73.69 124 GLU A O 1
ATOM 993 N N . LEU A 1 125 ? 0.193 12.870 -4.717 1.00 74.75 125 LEU A N 1
ATOM 994 C CA . LEU A 1 125 ? 0.733 11.669 -4.077 1.00 74.75 125 LEU A CA 1
ATOM 995 C C . LEU A 1 125 ? 2.263 11.601 -4.118 1.00 74.75 125 LEU A C 1
ATOM 997 O O . LEU A 1 125 ? 2.836 10.672 -3.546 1.00 74.75 125 LEU A O 1
ATOM 1001 N N . LEU A 1 126 ? 2.931 12.535 -4.802 1.00 71.69 126 LEU A N 1
ATOM 1002 C CA . LEU A 1 126 ? 4.384 12.521 -4.920 1.00 71.69 126 LEU A CA 1
ATOM 1003 C C . LEU A 1 126 ? 5.035 12.820 -3.561 1.00 71.69 126 LEU A C 1
ATOM 1005 O O . LEU A 1 126 ? 4.765 13.869 -2.971 1.00 71.69 126 LEU A O 1
ATOM 1009 N N . PRO A 1 127 ? 5.915 11.935 -3.058 1.00 67.88 127 PRO A N 1
ATOM 1010 C CA . PRO A 1 127 ? 6.639 12.213 -1.829 1.00 67.88 127 PRO A CA 1
ATOM 1011 C C . PRO A 1 127 ? 7.696 13.310 -2.055 1.00 67.88 127 PRO A C 1
ATOM 1013 O O . PRO A 1 127 ? 8.269 13.396 -3.151 1.00 67.88 127 PRO A O 1
ATOM 1016 N N . PRO A 1 128 ? 7.999 14.128 -1.031 1.00 67.75 128 PRO A N 1
ATOM 1017 C CA . PRO A 1 128 ? 9.135 15.038 -1.084 1.00 67.75 128 PRO A CA 1
ATOM 1018 C C . PRO A 1 128 ? 10.455 14.253 -1.138 1.00 67.75 128 PRO A C 1
ATOM 1020 O O . PRO A 1 128 ? 10.545 13.134 -0.632 1.00 67.75 128 PRO A O 1
ATOM 1023 N N . ILE A 1 129 ? 11.492 14.849 -1.733 1.00 68.69 129 ILE A N 1
ATOM 1024 C CA . ILE A 1 129 ? 12.841 14.261 -1.838 1.00 68.69 129 ILE A CA 1
ATOM 1025 C C . ILE A 1 129 ? 13.435 14.033 -0.447 1.00 68.69 129 ILE A C 1
ATOM 1027 O O . ILE A 1 129 ? 14.045 13.001 -0.181 1.00 68.69 129 ILE A O 1
ATOM 1031 N N . SER A 1 130 ? 13.228 14.996 0.448 1.00 67.38 130 SER A N 1
ATOM 1032 C CA . SER A 1 130 ? 13.690 14.940 1.827 1.00 67.38 130 SER A CA 1
ATOM 1033 C C . SER A 1 130 ? 12.769 15.738 2.737 1.00 67.38 130 SER A C 1
ATOM 1035 O O . SER A 1 130 ? 12.217 16.762 2.332 1.00 67.38 130 SER A O 1
ATOM 1037 N N . ILE A 1 131 ? 12.658 15.297 3.987 1.00 70.25 131 ILE A N 1
ATOM 1038 C CA . ILE A 1 131 ? 12.030 16.074 5.054 1.00 70.25 131 ILE A CA 1
ATOM 1039 C C . ILE A 1 131 ? 13.143 16.893 5.721 1.00 70.25 131 ILE A C 1
ATOM 1041 O O . ILE A 1 131 ? 14.096 16.291 6.220 1.00 70.25 131 ILE A O 1
ATOM 1045 N N . PRO A 1 132 ? 13.074 18.234 5.719 1.00 70.12 132 PRO A N 1
ATOM 1046 C CA . PRO A 1 132 ? 14.111 19.049 6.331 1.00 70.12 132 PRO A CA 1
ATOM 1047 C C . PRO A 1 132 ? 14.107 18.852 7.852 1.00 70.12 132 PRO A C 1
ATOM 1049 O O . PRO A 1 132 ? 13.069 18.958 8.503 1.00 70.12 132 PRO A O 1
ATOM 1052 N N . LEU A 1 133 ? 15.283 18.563 8.412 1.00 73.06 133 LEU A N 1
ATOM 1053 C CA . LEU A 1 133 ? 15.502 18.398 9.858 1.00 73.06 133 LEU A CA 1
ATOM 1054 C C . LEU A 1 133 ? 16.238 19.593 10.475 1.00 73.06 133 LEU A C 1
ATOM 1056 O O . LEU A 1 133 ? 16.687 19.531 11.615 1.00 73.06 133 LEU A O 1
ATOM 1060 N N . SER A 1 134 ? 16.375 20.683 9.726 1.00 80.31 134 SER A N 1
ATOM 1061 C CA . SER A 1 134 ? 16.968 21.926 10.198 1.00 80.31 134 SER A CA 1
ATOM 1062 C C . SER A 1 134 ? 16.312 23.132 9.534 1.00 80.31 134 SER A C 1
ATOM 1064 O O . SER A 1 134 ? 15.715 23.028 8.457 1.00 80.31 134 SER A O 1
ATOM 1066 N N . TYR A 1 135 ? 16.409 24.278 10.199 1.00 82.69 135 TYR A N 1
ATOM 1067 C CA . TYR A 1 135 ? 15.893 25.556 9.721 1.00 82.69 135 TYR A CA 1
ATOM 1068 C C . TYR A 1 135 ? 16.885 26.682 10.017 1.00 82.69 135 TYR A C 1
ATOM 1070 O O . TYR A 1 135 ? 17.809 26.513 10.811 1.00 82.69 135 TYR A O 1
ATOM 1078 N N . ILE A 1 136 ? 16.713 27.831 9.360 1.00 84.00 136 ILE A N 1
ATOM 1079 C CA . ILE A 1 136 ? 17.583 28.994 9.570 1.00 84.00 136 ILE A CA 1
ATOM 1080 C C . ILE A 1 136 ? 16.875 29.995 10.478 1.00 84.00 136 ILE A C 1
ATOM 1082 O O . ILE A 1 136 ? 15.748 30.408 10.210 1.00 84.00 136 ILE A O 1
ATOM 1086 N N . GLU A 1 137 ? 17.558 30.434 11.528 1.00 86.81 137 GLU A N 1
ATOM 1087 C CA . GLU A 1 137 ? 17.092 31.492 12.419 1.00 86.81 137 GLU A CA 1
ATOM 1088 C C . GLU A 1 137 ? 18.249 32.433 12.735 1.00 86.81 137 GLU A C 1
ATOM 1090 O O . GLU A 1 137 ? 19.326 32.011 13.138 1.00 86.81 137 GLU A O 1
ATOM 1095 N N . ASN A 1 138 ? 18.047 33.729 12.480 1.00 88.75 138 ASN A N 1
ATOM 1096 C CA . ASN A 1 138 ? 19.069 34.768 12.655 1.00 88.75 138 ASN A CA 1
ATOM 1097 C C . ASN A 1 138 ? 20.404 34.492 11.926 1.00 88.75 138 ASN A C 1
ATOM 1099 O O . ASN A 1 138 ? 21.446 35.003 12.326 1.00 88.75 138 ASN A O 1
ATOM 1103 N N . GLY A 1 139 ? 20.371 33.722 10.833 1.00 87.12 139 GLY A N 1
ATOM 1104 C CA . GLY A 1 139 ? 21.557 33.356 10.052 1.00 87.12 139 GLY A CA 1
ATOM 1105 C C . GLY A 1 139 ?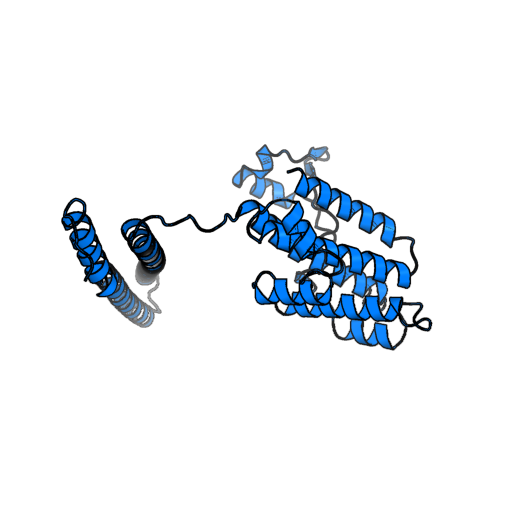 22.289 32.103 10.544 1.00 87.12 139 GLY A C 1
ATOM 1106 O O . GLY A 1 139 ? 23.280 31.717 9.929 1.00 87.12 139 GLY A O 1
ATOM 1107 N N . GLU A 1 140 ? 21.796 31.447 11.595 1.00 89.31 140 GLU A N 1
ATOM 1108 C CA . GLU A 1 140 ? 22.335 30.187 12.109 1.00 89.31 140 GLU A CA 1
ATOM 1109 C C . GLU A 1 140 ? 21.445 29.004 11.706 1.00 89.31 140 GLU A C 1
ATOM 1111 O O . GLU A 1 140 ? 20.223 29.136 11.607 1.00 89.31 140 GLU A O 1
ATOM 1116 N N . ILE A 1 141 ? 22.066 27.846 11.458 1.00 89.19 141 ILE A N 1
ATOM 1117 C CA . ILE A 1 141 ? 21.357 26.587 11.201 1.00 89.19 141 ILE A CA 1
ATOM 1118 C C . ILE A 1 141 ? 20.995 25.975 12.551 1.00 89.19 141 ILE A C 1
ATOM 1120 O O . ILE A 1 141 ? 21.880 25.635 13.336 1.00 89.19 141 ILE A O 1
ATOM 1124 N N . ILE A 1 142 ? 19.702 25.807 12.796 1.00 86.69 142 ILE A N 1
ATOM 1125 C CA . ILE A 1 142 ? 19.176 25.137 13.981 1.00 86.69 142 ILE A CA 1
ATOM 1126 C C . ILE A 1 142 ? 18.701 23.745 13.576 1.00 86.69 142 ILE A C 1
ATOM 1128 O O . ILE A 1 142 ? 17.835 23.606 12.711 1.00 86.69 142 ILE A O 1
ATOM 1132 N N . GLU A 1 143 ? 19.277 22.714 14.194 1.00 84.69 143 GLU A N 1
ATOM 1133 C CA . GLU A 1 143 ? 18.824 21.331 14.041 1.00 84.69 143 GLU A CA 1
ATOM 1134 C C . GLU A 1 143 ? 17.598 21.057 14.912 1.00 84.69 143 GLU A C 1
ATOM 1136 O O . GLU A 1 143 ? 17.504 21.500 16.057 1.00 84.69 143 GLU A O 1
ATOM 1141 N N . LEU A 1 144 ? 16.658 20.305 14.352 1.00 72.50 144 LEU A N 1
ATOM 1142 C CA . LEU A 1 144 ? 15.420 19.934 15.009 1.00 72.50 144 LEU A CA 1
ATOM 1143 C C . LEU A 1 144 ? 15.672 18.793 16.002 1.00 72.50 144 LEU A C 1
ATOM 1145 O O . LEU A 1 144 ? 16.173 17.729 15.633 1.00 72.50 144 LEU A O 1
ATOM 1149 N N . THR A 1 145 ? 15.279 18.982 17.259 1.00 73.56 145 THR A N 1
ATOM 1150 C CA . THR A 1 145 ? 15.329 17.925 18.274 1.00 73.56 145 THR A CA 1
ATOM 1151 C C . THR A 1 145 ? 14.005 17.162 18.353 1.00 73.56 145 THR A C 1
ATOM 1153 O O . THR A 1 145 ? 12.947 17.650 17.957 1.00 73.56 145 THR A O 1
ATOM 1156 N N . MET A 1 146 ? 14.032 15.952 18.921 1.00 64.50 146 MET A N 1
ATOM 1157 C CA . MET A 1 146 ? 12.803 15.182 19.173 1.00 64.50 146 MET A CA 1
ATOM 1158 C C . MET A 1 146 ? 11.832 15.906 20.112 1.00 64.50 146 MET A C 1
ATOM 1160 O O . MET A 1 146 ? 10.622 15.744 19.988 1.00 64.50 146 MET A O 1
ATOM 1164 N N . GLU A 1 147 ? 12.353 16.701 21.043 1.00 67.25 147 GLU A N 1
ATOM 1165 C CA . GLU A 1 147 ? 11.547 17.479 21.983 1.00 67.25 147 GLU A CA 1
ATOM 1166 C C . GLU A 1 147 ? 10.797 18.611 21.261 1.00 67.25 147 GLU A C 1
ATOM 1168 O O . GLU A 1 147 ? 9.625 18.848 21.544 1.00 67.25 147 GLU A O 1
ATOM 1173 N N . ASP A 1 148 ? 11.419 19.212 20.239 1.00 64.25 148 ASP A N 1
ATOM 1174 C CA . ASP A 1 148 ? 10.782 20.216 19.375 1.00 64.25 148 ASP A CA 1
ATOM 1175 C C . ASP A 1 148 ? 9.620 19.643 18.560 1.00 64.25 148 ASP A C 1
ATOM 1177 O O . ASP A 1 148 ? 8.639 20.339 18.318 1.00 64.25 148 ASP A O 1
ATOM 1181 N N . ILE A 1 149 ? 9.728 18.381 18.131 1.00 62.12 149 ILE A N 1
ATOM 1182 C CA . ILE A 1 149 ? 8.694 17.688 17.345 1.00 62.12 149 ILE A CA 1
ATOM 1183 C C . ILE A 1 149 ? 7.488 17.325 18.218 1.00 62.12 149 ILE A C 1
ATOM 1185 O O . ILE A 1 149 ? 6.347 17.362 17.757 1.00 62.12 149 ILE A O 1
ATOM 1189 N N . LEU A 1 150 ? 7.734 16.926 19.468 1.00 61.56 150 LEU A N 1
ATOM 1190 C CA . LEU A 1 150 ? 6.685 16.464 20.379 1.00 61.56 150 LEU A CA 1
ATOM 1191 C C . LEU A 1 150 ? 5.891 17.623 21.003 1.00 61.56 150 LEU A C 1
ATOM 1193 O O . LEU A 1 150 ? 4.722 17.437 21.347 1.00 61.56 150 LEU A O 1
ATOM 1197 N N . ASP A 1 151 ? 6.482 18.816 21.114 1.00 73.88 151 ASP A N 1
ATOM 1198 C CA . ASP A 1 151 ? 5.777 20.034 21.519 1.00 73.88 151 ASP A CA 1
ATOM 1199 C C . ASP A 1 151 ? 5.091 20.698 20.315 1.00 73.88 151 ASP A C 1
ATOM 1201 O O . ASP A 1 151 ? 5.683 21.479 19.569 1.00 73.88 151 ASP A O 1
ATOM 1205 N N . LYS A 1 152 ? 3.794 20.417 20.151 1.00 71.38 152 LYS A N 1
ATOM 1206 C CA . LYS A 1 152 ? 2.986 20.930 19.037 1.00 71.38 152 LYS A CA 1
ATOM 1207 C C . LYS A 1 152 ? 2.989 22.462 18.934 1.00 71.38 152 LYS A C 1
ATOM 1209 O O . LYS A 1 152 ? 3.054 22.988 17.827 1.00 71.38 152 LYS A O 1
ATOM 1214 N N . HIS A 1 153 ? 2.925 23.176 20.059 1.00 72.75 153 HIS A N 1
ATOM 1215 C CA . HIS A 1 153 ? 2.869 24.641 20.052 1.00 72.75 153 HIS A CA 1
ATOM 1216 C C . HIS A 1 153 ? 4.200 25.244 19.612 1.00 72.75 153 HIS A C 1
ATOM 1218 O O . HIS A 1 153 ? 4.237 26.178 18.807 1.00 72.75 153 HIS A O 1
ATOM 1224 N N . ARG A 1 154 ? 5.304 24.681 20.108 1.00 72.69 154 ARG A N 1
ATOM 1225 C CA . ARG A 1 154 ? 6.643 25.070 19.672 1.00 72.69 154 ARG A CA 1
ATOM 1226 C C . ARG A 1 154 ? 6.851 24.746 18.195 1.00 72.69 154 ARG A C 1
ATOM 1228 O O . ARG A 1 154 ? 7.318 25.615 17.457 1.00 72.69 154 ARG A O 1
ATOM 1235 N N . TYR A 1 155 ? 6.442 23.559 17.753 1.00 70.62 155 TYR A N 1
ATOM 1236 C CA . TYR A 1 155 ? 6.567 23.121 16.365 1.00 70.62 155 TYR A CA 1
ATOM 1237 C C . TYR A 1 155 ? 5.825 24.045 15.385 1.00 70.62 155 TYR A C 1
ATOM 1239 O O . TYR A 1 155 ? 6.398 24.482 14.387 1.00 70.62 155 TYR A O 1
ATOM 1247 N N . GLU A 1 156 ? 4.586 24.438 15.704 1.00 76.62 156 GLU A N 1
ATOM 1248 C CA . GLU A 1 156 ? 3.799 25.388 14.899 1.00 76.62 156 GLU A CA 1
ATOM 1249 C C . GLU A 1 156 ? 4.499 26.750 14.741 1.00 76.62 156 GLU A C 1
ATOM 1251 O O . GLU A 1 156 ? 4.424 27.365 13.678 1.00 76.62 156 GLU A O 1
ATOM 1256 N N . SER A 1 157 ? 5.229 27.206 15.766 1.00 80.44 157 SER A N 1
ATOM 1257 C CA . SER A 1 157 ? 5.955 28.484 15.729 1.00 80.44 157 SER A CA 1
ATOM 1258 C C . SER A 1 157 ? 7.225 28.463 14.863 1.00 80.44 157 SER A C 1
ATOM 1260 O O . SER A 1 157 ? 7.616 29.500 14.321 1.00 80.44 157 SER A O 1
ATOM 1262 N N . ILE A 1 158 ? 7.875 27.302 14.715 1.00 81.38 158 ILE A N 1
ATOM 1263 C CA . ILE A 1 158 ? 9.105 27.151 13.916 1.00 81.38 158 ILE A CA 1
ATOM 1264 C C . ILE A 1 158 ? 8.828 26.708 12.478 1.00 81.38 158 ILE A C 1
ATOM 1266 O O . ILE A 1 158 ? 9.665 26.948 11.613 1.00 81.38 158 ILE A O 1
ATOM 1270 N N . LEU A 1 159 ? 7.655 26.126 12.198 1.00 71.75 159 LEU A N 1
ATOM 1271 C CA . LEU A 1 159 ? 7.256 25.642 10.871 1.00 71.75 159 LEU A CA 1
ATOM 1272 C C . LEU A 1 159 ? 7.521 26.652 9.731 1.00 71.75 159 LEU A C 1
ATOM 1274 O O . LEU A 1 159 ? 8.088 26.245 8.717 1.00 71.75 159 LEU A O 1
ATOM 1278 N N . PRO A 1 160 ? 7.213 27.964 9.869 1.00 84.31 160 PRO A N 1
ATOM 1279 C CA . PRO A 1 160 ? 7.452 28.939 8.799 1.00 84.31 160 PRO A CA 1
ATOM 1280 C C . PRO A 1 160 ? 8.934 29.205 8.489 1.00 84.31 160 PRO A C 1
ATOM 1282 O O . PRO A 1 160 ? 9.231 29.877 7.504 1.00 84.31 160 PRO A O 1
ATOM 1285 N N . LYS A 1 161 ? 9.860 28.738 9.336 1.00 83.12 161 LYS A N 1
ATOM 1286 C CA . LYS A 1 161 ? 11.310 28.945 9.186 1.00 83.12 161 LYS A CA 1
ATOM 1287 C C . LYS A 1 161 ? 11.979 27.857 8.339 1.00 83.12 161 LYS A C 1
ATOM 1289 O O . LYS A 1 161 ? 13.137 28.014 7.952 1.00 83.12 161 LYS A O 1
ATOM 1294 N N . PHE A 1 162 ? 11.282 26.752 8.074 1.00 76.75 162 PHE A N 1
ATOM 1295 C CA . PHE A 1 162 ? 11.806 25.645 7.279 1.00 76.75 162 PHE A CA 1
ATOM 1296 C C . PHE A 1 162 ? 11.866 25.990 5.785 1.00 76.75 162 PHE A C 1
ATOM 1298 O O . PHE A 1 162 ? 11.017 26.737 5.287 1.00 76.75 162 PHE A O 1
ATOM 1305 N N . PRO A 1 163 ? 12.843 25.436 5.044 1.00 76.56 163 PRO A N 1
ATOM 1306 C CA . PRO A 1 163 ? 12.859 25.553 3.594 1.00 76.56 163 PRO A CA 1
ATOM 1307 C C . PRO A 1 163 ? 11.622 24.875 2.976 1.00 76.56 163 PRO A C 1
ATOM 1309 O O . PRO A 1 163 ? 11.065 23.943 3.568 1.00 76.56 163 PRO A O 1
ATOM 1312 N N . PRO A 1 164 ? 11.185 25.314 1.780 1.00 73.50 164 PRO A N 1
ATOM 1313 C CA . PRO A 1 164 ? 10.109 24.641 1.064 1.00 73.50 164 PRO A CA 1
ATOM 1314 C C . PRO A 1 164 ? 10.493 23.190 0.755 1.00 73.50 164 PRO A C 1
ATOM 1316 O O . PRO A 1 164 ? 11.659 22.881 0.511 1.00 73.50 164 PRO A O 1
ATOM 1319 N N . LEU A 1 165 ? 9.498 22.303 0.739 1.00 71.06 165 LEU A N 1
ATOM 1320 C CA . LEU A 1 165 ? 9.711 20.914 0.347 1.00 71.06 165 LEU A CA 1
ATOM 1321 C C . LEU A 1 165 ? 10.075 20.831 -1.135 1.00 71.06 165 LEU A C 1
ATOM 1323 O O . LEU A 1 165 ? 9.391 21.391 -1.993 1.00 71.06 165 LEU A O 1
ATOM 1327 N N . GLU A 1 166 ? 11.131 20.082 -1.425 1.00 71.88 166 GLU A N 1
ATOM 1328 C CA . GLU A 1 166 ? 11.528 19.758 -2.787 1.00 71.88 166 GLU A CA 1
ATOM 1329 C C . GLU A 1 166 ? 10.864 18.457 -3.231 1.00 71.88 166 GLU A C 1
ATOM 1331 O O . GLU A 1 166 ? 10.822 17.473 -2.489 1.00 71.88 166 GLU A O 1
ATOM 1336 N N . PHE A 1 167 ? 10.377 18.436 -4.468 1.00 71.31 167 PHE A N 1
ATOM 1337 C CA . PHE A 1 167 ? 9.770 17.266 -5.093 1.00 71.31 167 PHE A CA 1
ATOM 1338 C C . PHE A 1 167 ? 10.580 16.886 -6.330 1.00 71.31 167 PHE A C 1
ATOM 1340 O O . PHE A 1 167 ? 11.106 17.755 -7.029 1.00 71.31 167 PHE A O 1
ATOM 1347 N N . ARG A 1 168 ? 10.689 15.581 -6.613 1.00 69.81 168 ARG A N 1
ATOM 1348 C CA . ARG A 1 168 ? 11.386 15.102 -7.816 1.00 69.81 168 ARG A CA 1
ATOM 1349 C C . ARG A 1 168 ? 10.733 15.714 -9.055 1.00 69.81 168 ARG A C 1
ATOM 1351 O O . ARG A 1 168 ? 9.523 15.603 -9.241 1.00 69.81 168 ARG A O 1
ATOM 1358 N N . ASN A 1 169 ? 11.549 16.351 -9.893 1.00 62.41 169 ASN A N 1
ATOM 1359 C CA . ASN A 1 169 ? 11.063 17.031 -11.082 1.00 62.41 169 ASN A CA 1
ATOM 1360 C C . ASN A 1 169 ? 10.586 15.986 -12.098 1.00 62.41 169 ASN A C 1
ATOM 1362 O O . ASN A 1 169 ? 11.364 15.164 -12.587 1.00 62.41 169 ASN A O 1
ATOM 1366 N N . TYR A 1 170 ? 9.286 15.980 -12.363 1.00 66.44 170 TYR A N 1
ATOM 1367 C CA . TYR A 1 170 ? 8.664 15.017 -13.252 1.00 66.44 170 TYR A CA 1
ATOM 1368 C C . TYR A 1 170 ? 8.727 15.537 -14.691 1.00 66.44 170 TYR A C 1
ATOM 1370 O O . TYR A 1 170 ? 8.025 16.472 -15.070 1.00 66.44 170 TYR A O 1
ATOM 1378 N N . GLU A 1 171 ? 9.584 14.934 -15.514 1.00 71.81 171 GLU A N 1
ATOM 1379 C CA . GLU A 1 171 ? 9.589 15.202 -16.950 1.00 71.81 171 GLU A CA 1
ATOM 1380 C C . GLU A 1 171 ? 8.519 14.346 -17.640 1.00 71.81 171 GLU A C 1
ATOM 1382 O O . GLU A 1 171 ? 8.761 13.183 -17.959 1.00 71.81 171 GLU A O 1
ATOM 1387 N N . ASN A 1 172 ? 7.353 14.926 -17.948 1.00 67.69 172 ASN A N 1
ATOM 1388 C CA . ASN A 1 172 ? 6.218 14.218 -18.577 1.00 67.69 172 ASN A CA 1
ATOM 1389 C C . ASN A 1 172 ? 6.559 13.516 -19.908 1.00 67.69 172 ASN A C 1
ATOM 1391 O O . ASN A 1 172 ? 5.766 12.727 -20.420 1.00 67.69 172 ASN A O 1
ATOM 1395 N N . LYS A 1 173 ? 7.707 13.837 -20.517 1.00 78.44 173 LYS A N 1
ATOM 1396 C CA . LYS A 1 173 ? 8.171 13.256 -21.783 1.00 78.44 173 LYS A CA 1
ATOM 1397 C C . LYS A 1 173 ? 9.136 12.081 -21.611 1.00 78.44 173 LYS A C 1
ATOM 1399 O O . LYS A 1 173 ? 9.352 11.383 -22.599 1.00 78.44 173 LYS A O 1
ATOM 1404 N N . ASN A 1 174 ? 9.683 11.882 -20.411 1.00 89.88 174 ASN A N 1
ATOM 1405 C CA . ASN A 1 174 ? 10.665 10.851 -20.094 1.00 89.88 174 ASN A CA 1
ATOM 1406 C C . ASN A 1 174 ? 9.976 9.687 -19.373 1.00 89.88 174 ASN A C 1
ATOM 1408 O O . ASN A 1 174 ? 9.590 9.806 -18.209 1.00 89.88 174 ASN A O 1
ATOM 1412 N N . MET A 1 175 ? 9.828 8.555 -20.063 1.00 92.19 175 MET A N 1
ATOM 1413 C CA . MET A 1 175 ? 9.075 7.400 -19.564 1.00 92.19 175 MET A CA 1
ATOM 1414 C C . MET A 1 175 ? 9.721 6.766 -18.327 1.00 92.19 175 MET A C 1
ATOM 1416 O O . MET A 1 175 ? 9.010 6.318 -17.424 1.00 92.19 175 MET A O 1
ATOM 1420 N N . ARG A 1 176 ? 11.055 6.802 -18.220 1.00 92.56 176 ARG A N 1
ATOM 1421 C CA . ARG A 1 176 ? 11.763 6.348 -17.016 1.00 92.56 176 ARG A CA 1
ATOM 1422 C C . ARG A 1 176 ? 11.374 7.190 -15.804 1.00 92.56 176 ARG A C 1
ATOM 1424 O O . ARG A 1 176 ? 11.078 6.631 -14.751 1.00 92.56 176 ARG A O 1
ATOM 1431 N N . SER A 1 177 ? 11.302 8.511 -15.960 1.00 89.25 177 SER A N 1
ATOM 1432 C CA . SER A 1 177 ? 10.868 9.412 -14.886 1.00 89.25 177 SER A CA 1
ATOM 1433 C C . SER A 1 177 ? 9.444 9.091 -14.423 1.00 89.25 177 SER A C 1
ATOM 1435 O O . SER A 1 177 ? 9.198 9.027 -13.222 1.00 89.25 177 SER A O 1
ATOM 1437 N N . ILE A 1 178 ? 8.521 8.789 -15.348 1.00 90.19 178 ILE A N 1
ATOM 1438 C CA . ILE A 1 178 ? 7.152 8.352 -15.000 1.00 90.19 178 ILE A CA 1
ATOM 1439 C C . ILE A 1 178 ? 7.149 7.050 -14.218 1.00 90.19 178 ILE A C 1
ATOM 1441 O O . ILE A 1 178 ? 6.498 6.956 -13.177 1.00 90.19 178 ILE A O 1
ATOM 1445 N N . PHE A 1 179 ? 7.892 6.058 -14.698 1.00 93.88 179 PHE A N 1
ATOM 1446 C CA . PHE A 1 179 ? 8.000 4.772 -14.028 1.00 93.88 179 PHE A CA 1
ATOM 1447 C C . PHE A 1 179 ? 8.507 4.928 -12.586 1.00 93.88 179 PHE A C 1
ATOM 1449 O O . PHE A 1 179 ? 7.918 4.367 -11.660 1.00 93.88 179 PHE A O 1
ATOM 1456 N N . LEU A 1 180 ? 9.550 5.739 -12.385 1.00 91.00 180 LEU A N 1
ATOM 1457 C CA . LEU A 1 180 ? 10.116 6.010 -11.064 1.00 91.00 180 LEU A CA 1
ATOM 1458 C C . LEU A 1 180 ? 9.150 6.786 -10.160 1.00 91.00 180 LEU A C 1
ATOM 1460 O O . LEU A 1 180 ? 9.028 6.461 -8.984 1.00 91.00 180 LEU A O 1
ATOM 1464 N N . CYS A 1 181 ? 8.396 7.751 -10.686 1.00 88.25 181 CYS A N 1
ATOM 1465 C CA . CYS A 1 181 ? 7.361 8.430 -9.903 1.00 88.25 181 CYS A CA 1
ATOM 1466 C C . CYS A 1 181 ? 6.294 7.451 -9.392 1.00 88.25 181 CYS A C 1
ATOM 1468 O O . CYS A 1 181 ? 5.951 7.486 -8.211 1.00 88.25 181 CYS A O 1
ATOM 1470 N N . ILE A 1 182 ? 5.809 6.539 -10.242 1.00 91.06 182 ILE A N 1
ATOM 1471 C CA . ILE A 1 182 ? 4.840 5.508 -9.832 1.00 91.06 182 ILE A CA 1
ATOM 1472 C C . ILE A 1 182 ? 5.441 4.613 -8.739 1.00 91.06 182 ILE A C 1
ATOM 1474 O O . ILE A 1 182 ? 4.765 4.307 -7.755 1.00 91.06 182 ILE A O 1
ATOM 1478 N N . LEU A 1 183 ? 6.711 4.225 -8.882 1.00 92.62 183 LEU A N 1
ATOM 1479 C CA . LEU A 1 183 ? 7.439 3.450 -7.879 1.00 92.62 183 LEU A CA 1
ATOM 1480 C C . LEU A 1 183 ? 7.489 4.169 -6.526 1.00 92.62 183 LEU A C 1
ATOM 1482 O O . LEU A 1 183 ? 7.123 3.563 -5.523 1.00 92.62 183 LEU A O 1
ATOM 1486 N N . TYR A 1 184 ? 7.892 5.442 -6.489 1.00 88.12 184 TYR A N 1
ATOM 1487 C CA . TYR A 1 184 ? 8.018 6.195 -5.237 1.00 88.12 184 TYR A CA 1
ATOM 1488 C C . TYR A 1 184 ? 6.669 6.425 -4.548 1.00 88.12 184 TYR A C 1
ATOM 1490 O O . TYR A 1 184 ? 6.574 6.345 -3.320 1.00 88.12 184 TYR A O 1
ATOM 1498 N N . VAL A 1 185 ? 5.606 6.653 -5.325 1.00 88.31 185 VAL A N 1
ATOM 1499 C CA . VAL A 1 185 ? 4.234 6.727 -4.799 1.00 88.31 185 VAL A CA 1
ATOM 1500 C C . VAL A 1 185 ? 3.838 5.396 -4.160 1.00 88.31 185 VAL A C 1
ATOM 1502 O O . VAL A 1 185 ? 3.416 5.366 -3.005 1.00 88.31 185 VAL A O 1
ATOM 1505 N N . LEU A 1 186 ? 4.019 4.280 -4.875 1.00 91.12 186 LEU A N 1
ATOM 1506 C CA . LEU A 1 186 ? 3.712 2.946 -4.353 1.00 91.12 186 LEU A CA 1
ATOM 1507 C C . LEU A 1 186 ? 4.535 2.612 -3.108 1.00 91.12 186 LEU A C 1
ATOM 1509 O O . LEU A 1 186 ? 3.988 2.098 -2.138 1.00 91.12 186 LEU A O 1
ATOM 1513 N N . GLN A 1 187 ? 5.827 2.928 -3.113 1.00 88.94 187 GLN A N 1
ATOM 1514 C CA . GLN A 1 187 ? 6.715 2.748 -1.971 1.00 88.94 187 GLN A CA 1
ATOM 1515 C C . GLN A 1 187 ? 6.198 3.505 -0.745 1.00 88.94 187 GLN A C 1
ATOM 1517 O O . GLN A 1 187 ? 6.108 2.921 0.331 1.00 88.94 187 GLN A O 1
ATOM 1522 N N . SER A 1 188 ? 5.813 4.772 -0.912 1.00 81.25 188 SER A N 1
ATOM 1523 C CA . SER A 1 188 ? 5.322 5.622 0.180 1.00 81.25 188 SER A CA 1
ATOM 1524 C C . SER A 1 188 ? 4.002 5.100 0.752 1.00 81.25 188 SER A C 1
ATOM 1526 O O . SER A 1 188 ? 3.844 4.974 1.969 1.00 81.25 188 SER A O 1
ATOM 1528 N N . LEU A 1 189 ? 3.069 4.717 -0.125 1.00 86.75 189 LEU A N 1
ATOM 1529 C CA . LEU A 1 189 ? 1.778 4.157 0.269 1.00 86.75 189 LEU A CA 1
ATOM 1530 C C . LEU A 1 189 ? 1.945 2.812 0.992 1.00 86.75 189 LEU A C 1
ATOM 1532 O O . LEU A 1 189 ? 1.440 2.648 2.104 1.00 86.75 189 LEU A O 1
ATOM 1536 N N . LEU A 1 190 ? 2.722 1.882 0.433 1.00 87.62 190 LEU A N 1
ATOM 1537 C CA . LEU A 1 190 ? 2.968 0.572 1.041 1.00 87.62 190 LEU A CA 1
ATOM 1538 C C . LEU A 1 190 ? 3.735 0.681 2.364 1.00 87.62 190 LEU A C 1
ATOM 1540 O O . LEU A 1 190 ? 3.385 -0.007 3.323 1.00 87.62 190 LEU A O 1
ATOM 1544 N N . ALA A 1 191 ? 4.729 1.571 2.454 1.00 82.50 191 ALA A N 1
ATOM 1545 C CA . ALA A 1 191 ? 5.459 1.825 3.693 1.00 82.50 191 ALA A CA 1
ATOM 1546 C C . ALA A 1 191 ? 4.528 2.336 4.802 1.00 82.50 191 ALA A C 1
ATOM 1548 O O . ALA A 1 191 ? 4.614 1.862 5.935 1.00 82.50 191 ALA A O 1
ATOM 1549 N N . SER A 1 192 ? 3.589 3.233 4.476 1.00 80.44 192 SER A N 1
ATOM 1550 C CA . SER A 1 192 ? 2.605 3.729 5.447 1.00 80.44 192 SER A CA 1
ATOM 1551 C C . SER A 1 192 ? 1.712 2.607 5.996 1.00 80.44 192 SER A C 1
ATOM 1553 O O . SER A 1 192 ? 1.468 2.529 7.202 1.00 80.44 192 SER A O 1
ATOM 1555 N N . ARG A 1 193 ? 1.277 1.680 5.132 1.00 83.12 193 ARG A N 1
ATOM 1556 C CA . ARG A 1 193 ? 0.442 0.529 5.516 1.00 83.12 193 ARG A CA 1
ATOM 1557 C C . ARG A 1 193 ? 1.212 -0.489 6.334 1.00 83.12 193 ARG A C 1
ATOM 1559 O O . ARG A 1 193 ? 0.676 -1.042 7.288 1.00 83.12 193 ARG A O 1
ATOM 1566 N N . LEU A 1 194 ? 2.474 -0.705 5.990 1.00 80.38 194 LEU A N 1
ATOM 1567 C CA . LEU A 1 194 ? 3.353 -1.576 6.749 1.00 80.38 194 LEU A CA 1
ATOM 1568 C C . LEU A 1 194 ? 3.630 -0.999 8.138 1.00 80.38 194 LEU A C 1
ATOM 1570 O O . LEU A 1 194 ? 3.544 -1.725 9.123 1.00 80.38 194 LEU A O 1
ATOM 1574 N N . MET A 1 195 ? 3.869 0.310 8.242 1.00 74.06 195 MET A N 1
ATOM 1575 C CA . MET A 1 195 ? 4.007 0.985 9.532 1.00 74.06 195 MET A CA 1
ATOM 1576 C C . MET A 1 195 ? 2.750 0.801 10.389 1.00 74.06 195 MET A C 1
ATOM 1578 O O . MET A 1 195 ? 2.853 0.423 11.555 1.00 74.06 195 MET A O 1
ATOM 1582 N N . GLN A 1 196 ? 1.567 0.986 9.800 1.00 73.12 196 GLN A N 1
ATOM 1583 C CA . GLN A 1 196 ? 0.303 0.731 10.484 1.00 73.12 196 GLN A CA 1
ATOM 1584 C C . GLN A 1 196 ? 0.178 -0.734 10.941 1.00 73.12 196 GLN A C 1
ATOM 1586 O O . GLN A 1 196 ? -0.153 -0.980 12.098 1.00 73.12 196 GLN A O 1
ATOM 1591 N N . ALA A 1 197 ? 0.496 -1.707 10.083 1.00 73.75 197 ALA A N 1
ATOM 1592 C CA . ALA A 1 197 ? 0.446 -3.129 10.432 1.00 73.75 197 ALA A CA 1
ATOM 1593 C C . ALA A 1 197 ? 1.398 -3.481 11.595 1.00 73.75 197 ALA A C 1
ATOM 1595 O O . ALA A 1 197 ? 1.004 -4.175 12.536 1.00 73.75 197 ALA A O 1
ATOM 1596 N N . ILE A 1 198 ? 2.619 -2.929 11.584 1.00 69.31 198 ILE A N 1
ATOM 1597 C CA . ILE A 1 198 ? 3.607 -3.082 12.664 1.00 69.31 198 ILE A CA 1
ATOM 1598 C C . ILE A 1 198 ? 3.070 -2.524 13.991 1.00 69.31 198 ILE A C 1
ATOM 1600 O O . ILE A 1 198 ? 3.331 -3.103 15.051 1.00 69.31 198 ILE A O 1
ATOM 1604 N N . ILE A 1 199 ? 2.341 -1.404 13.949 1.00 65.88 199 ILE A N 1
ATOM 1605 C CA . ILE A 1 199 ? 1.723 -0.785 15.130 1.00 65.88 199 ILE A CA 1
ATOM 1606 C C . ILE A 1 199 ? 0.550 -1.637 15.639 1.00 65.88 199 ILE A C 1
ATOM 1608 O O . ILE A 1 199 ? 0.451 -1.866 16.843 1.00 65.88 199 ILE A O 1
ATOM 1612 N N . GLU A 1 200 ? -0.302 -2.146 14.744 1.00 68.50 200 GLU A N 1
ATOM 1613 C CA . GLU A 1 200 ? -1.501 -2.923 15.096 1.00 68.50 200 GLU A CA 1
ATOM 1614 C C . GLU A 1 200 ? -1.193 -4.282 15.753 1.00 68.50 200 GLU A C 1
ATOM 1616 O O . GLU A 1 200 ? -2.029 -4.783 16.504 1.00 68.50 200 GLU A O 1
ATOM 1621 N N . ARG A 1 201 ? -0.018 -4.884 15.498 1.00 65.94 201 ARG A N 1
ATOM 1622 C CA . ARG A 1 201 ? 0.462 -6.154 16.099 1.00 65.94 201 ARG A CA 1
ATOM 1623 C C . ARG A 1 201 ? -0.626 -7.228 16.239 1.00 65.94 201 ARG A C 1
ATOM 1625 O O . ARG A 1 201 ? -1.009 -7.626 17.345 1.00 65.94 201 ARG A O 1
ATOM 1632 N N . ARG A 1 202 ? -1.111 -7.727 15.103 1.00 66.00 202 ARG A N 1
ATOM 1633 C CA . ARG A 1 202 ? -2.179 -8.734 15.059 1.00 66.00 202 ARG A CA 1
ATOM 1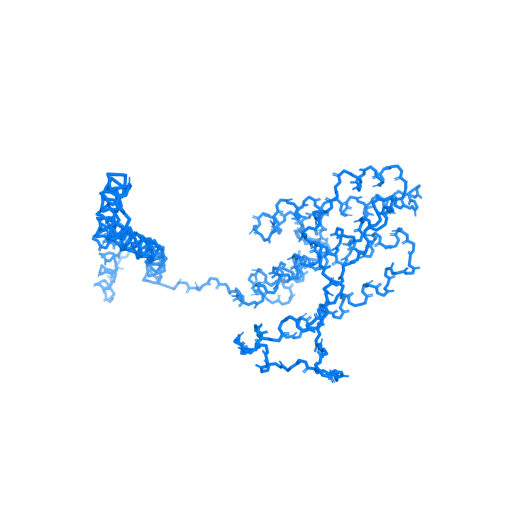634 C C . ARG A 1 202 ? -1.723 -10.069 15.651 1.00 66.00 202 ARG A C 1
ATOM 1636 O O . ARG A 1 202 ? -0.627 -10.548 15.377 1.00 66.00 202 ARG A O 1
ATOM 1643 N N . ASN A 1 203 ? -2.599 -10.674 16.449 1.00 62.94 203 ASN A N 1
ATOM 1644 C CA . ASN A 1 203 ? -2.402 -11.990 17.056 1.00 62.94 203 ASN A CA 1
ATOM 1645 C C . ASN A 1 203 ? -3.477 -12.960 16.566 1.00 62.94 203 ASN A C 1
ATOM 1647 O O . ASN A 1 203 ? -4.566 -12.540 16.166 1.00 62.94 203 ASN A O 1
ATOM 1651 N N . THR A 1 204 ? -3.189 -14.258 16.646 1.00 60.66 204 THR A N 1
ATOM 1652 C CA . THR A 1 204 ? -4.189 -15.301 16.409 1.00 60.66 204 THR A CA 1
ATOM 1653 C C . THR A 1 204 ? -5.381 -15.133 17.348 1.00 60.66 204 THR A C 1
ATOM 1655 O O . THR A 1 204 ? -5.238 -14.660 18.482 1.00 60.66 204 THR A O 1
ATOM 1658 N N . ALA A 1 205 ? -6.564 -15.550 16.889 1.00 61.41 205 ALA A N 1
ATOM 1659 C CA . ALA A 1 205 ? -7.751 -15.582 17.733 1.00 61.41 205 ALA A CA 1
ATOM 1660 C C . ALA A 1 205 ? -7.464 -16.359 19.030 1.00 61.41 205 ALA A C 1
ATOM 1662 O O . ALA A 1 205 ? -6.779 -17.384 19.013 1.00 61.41 205 ALA A O 1
ATOM 1663 N N . LYS A 1 206 ? -7.977 -15.856 20.159 1.00 65.38 206 LYS A N 1
ATOM 1664 C CA . LYS A 1 206 ? -7.860 -16.555 21.443 1.00 65.38 206 LYS A CA 1
ATOM 1665 C C . LYS A 1 206 ? -8.581 -17.897 21.342 1.00 65.38 206 LYS A C 1
ATOM 1667 O O . LYS A 1 206 ? -9.714 -17.947 20.869 1.00 65.38 206 LYS A O 1
ATOM 1672 N N . GLU A 1 207 ? -7.949 -18.964 21.824 1.00 71.75 207 GLU A N 1
ATOM 1673 C CA . GLU A 1 207 ? -8.638 -20.240 22.009 1.00 71.75 207 GLU A CA 1
ATOM 1674 C C . GLU A 1 207 ? -9.778 -20.067 23.018 1.00 71.75 207 GLU A C 1
ATOM 1676 O O . GLU A 1 207 ? -9.547 -19.704 24.173 1.00 71.75 207 GLU A O 1
ATOM 1681 N N . LEU A 1 208 ? -11.004 -20.341 22.579 1.00 75.56 208 LEU A N 1
ATOM 1682 C CA . LEU A 1 208 ? -12.195 -20.347 23.423 1.00 75.56 208 LEU A CA 1
ATOM 1683 C C . LEU A 1 208 ? -12.387 -21.782 23.920 1.00 75.56 208 LEU A C 1
ATOM 1685 O O . LEU A 1 208 ? -12.573 -22.695 23.116 1.00 75.56 208 LEU A O 1
ATOM 1689 N N . LYS A 1 209 ? -12.273 -22.005 25.233 1.00 59.88 209 LYS A N 1
ATOM 1690 C CA . LYS A 1 209 ? -12.214 -23.356 25.824 1.00 59.88 209 LYS A CA 1
ATOM 1691 C C . LYS A 1 209 ? -13.548 -23.800 26.411 1.00 59.88 209 LYS A C 1
ATOM 1693 O O . LYS A 1 209 ? -13.752 -24.984 26.663 1.00 59.88 209 LYS A O 1
ATOM 1698 N N . THR A 1 210 ? -14.458 -22.859 26.628 1.00 48.91 210 THR A N 1
ATOM 1699 C CA . THR A 1 210 ? -15.776 -23.096 27.207 1.00 48.91 210 THR A CA 1
ATOM 1700 C C . THR A 1 210 ? -16.863 -22.393 26.400 1.00 48.91 210 THR A C 1
ATOM 1702 O O . THR A 1 210 ? -16.608 -21.415 25.700 1.00 48.91 210 THR A O 1
ATOM 1705 N N . ILE A 1 211 ? -18.106 -22.869 26.529 1.00 44.84 211 ILE A N 1
ATOM 1706 C CA . ILE A 1 211 ? -19.278 -22.179 25.962 1.00 44.84 211 ILE A CA 1
ATOM 1707 C C . ILE A 1 211 ? -19.372 -20.751 26.528 1.00 44.84 211 ILE A C 1
ATOM 1709 O O . ILE A 1 211 ? -19.713 -19.820 25.809 1.00 44.84 211 ILE A O 1
ATOM 1713 N N . GLU A 1 212 ? -18.981 -20.554 27.790 1.00 45.25 212 GLU A N 1
ATOM 1714 C CA . GLU A 1 212 ? -18.902 -19.231 28.411 1.00 45.25 212 GLU A CA 1
ATOM 1715 C C . GLU A 1 212 ? -17.911 -18.300 27.689 1.00 45.25 212 GLU A C 1
ATOM 1717 O O . GLU A 1 212 ? -18.240 -17.139 27.468 1.00 45.25 212 GLU A O 1
ATOM 1722 N N . ASP A 1 213 ? -16.746 -18.790 27.249 1.00 50.09 213 ASP A N 1
ATOM 1723 C CA . ASP A 1 213 ? -15.785 -17.993 26.467 1.00 50.09 213 ASP A CA 1
ATOM 1724 C C . ASP A 1 213 ? -16.366 -17.566 25.109 1.00 50.09 213 ASP A C 1
ATOM 1726 O O . ASP A 1 213 ? -16.148 -16.440 24.663 1.00 50.09 213 ASP A O 1
ATOM 1730 N N . ILE A 1 214 ? -17.136 -18.450 24.465 1.00 53.97 214 ILE A N 1
ATOM 1731 C CA . ILE A 1 214 ? -17.792 -18.197 23.175 1.00 53.97 214 ILE A CA 1
ATOM 1732 C C . ILE A 1 214 ? -18.856 -17.111 23.304 1.00 53.97 214 ILE A C 1
ATOM 1734 O O . ILE A 1 214 ? -18.852 -16.150 22.530 1.00 53.97 214 ILE A O 1
ATOM 1738 N N . GLU A 1 215 ? -19.751 -17.240 24.280 1.00 51.78 215 GLU A N 1
ATOM 1739 C CA . GLU A 1 215 ? -20.819 -16.259 24.471 1.00 51.78 215 GLU A CA 1
ATOM 1740 C C . GLU A 1 215 ? -20.268 -14.917 24.976 1.00 51.78 215 GLU A C 1
ATOM 1742 O O . GLU A 1 215 ? -20.697 -13.864 24.503 1.00 51.78 215 GLU A O 1
ATOM 1747 N N . ASN A 1 216 ? -19.227 -14.929 25.820 1.00 50.44 216 ASN A N 1
ATOM 1748 C CA . ASN A 1 216 ? -18.505 -13.715 26.212 1.00 50.44 216 ASN A CA 1
ATOM 1749 C C . ASN A 1 216 ? -17.856 -13.005 25.018 1.00 50.44 216 ASN A C 1
ATOM 1751 O O . ASN A 1 216 ? -17.919 -11.780 24.926 1.00 50.44 216 ASN A O 1
ATOM 1755 N N . TYR A 1 217 ? -17.244 -13.749 24.094 1.00 59.88 217 TYR A N 1
ATOM 1756 C CA . TYR A 1 217 ? -16.618 -13.169 22.906 1.00 59.88 217 TYR A CA 1
ATOM 1757 C C . TYR A 1 217 ? -17.649 -12.487 21.990 1.00 59.88 217 TYR A C 1
ATOM 1759 O O . TYR A 1 217 ? -17.440 -11.351 21.558 1.00 59.88 217 TYR A O 1
ATOM 1767 N N . LYS A 1 218 ? -18.802 -13.131 21.749 1.00 53.97 218 LYS A N 1
ATOM 1768 C CA . LYS A 1 218 ? -19.911 -12.534 20.979 1.00 53.97 218 LYS A CA 1
ATOM 1769 C C . LYS A 1 218 ? -20.461 -11.280 21.659 1.00 53.97 218 LYS A C 1
ATOM 1771 O O . LYS A 1 218 ? -20.684 -10.266 21.000 1.00 53.97 218 LYS A O 1
ATOM 1776 N N . PHE A 1 219 ? -20.650 -11.342 22.975 1.00 51.25 219 PHE A N 1
ATOM 1777 C CA . PHE A 1 219 ? -21.143 -10.230 23.781 1.00 51.25 219 PHE A CA 1
ATOM 1778 C C . PHE A 1 219 ? -20.197 -9.024 23.755 1.00 51.25 219 PHE A C 1
ATOM 1780 O O . PHE A 1 219 ? -20.641 -7.892 23.576 1.00 51.25 219 PHE A O 1
ATOM 1787 N N . GLN A 1 220 ? -18.887 -9.256 23.879 1.00 53.75 220 GLN A N 1
ATOM 1788 C CA . GLN A 1 220 ? -17.876 -8.202 23.763 1.00 53.75 220 GLN A CA 1
ATOM 1789 C C . GLN A 1 220 ? -17.916 -7.528 22.389 1.00 53.75 220 GLN A C 1
ATOM 1791 O O . GLN A 1 220 ? -17.927 -6.302 22.325 1.00 53.75 220 GLN A O 1
ATOM 1796 N N . TYR A 1 221 ? -18.010 -8.303 21.304 1.00 53.41 221 TYR A N 1
ATOM 1797 C CA . TYR A 1 221 ? -18.115 -7.760 19.947 1.00 53.41 221 TYR A CA 1
ATOM 1798 C C . TYR A 1 221 ? -19.363 -6.878 19.759 1.00 53.41 221 TYR A C 1
ATOM 1800 O O . TYR A 1 221 ? -19.262 -5.763 19.244 1.00 53.41 221 TYR A O 1
ATOM 1808 N N . LEU A 1 222 ? -20.525 -7.342 20.234 1.00 47.50 222 LEU A N 1
ATOM 1809 C CA . LEU A 1 222 ? -21.786 -6.590 20.203 1.00 47.50 222 LEU A CA 1
ATOM 1810 C C . LEU A 1 222 ? -21.705 -5.290 21.019 1.00 47.50 222 LEU A C 1
ATOM 1812 O O . LEU A 1 222 ? -22.123 -4.238 20.540 1.00 47.50 222 LEU A O 1
ATOM 1816 N N . ASN A 1 223 ? -21.103 -5.333 22.211 1.00 51.97 223 ASN A N 1
ATOM 1817 C CA . ASN A 1 223 ? -20.898 -4.137 23.030 1.00 51.97 223 ASN A CA 1
ATOM 1818 C C . ASN A 1 223 ? -19.964 -3.126 22.364 1.00 51.97 223 ASN A C 1
ATOM 1820 O O . ASN A 1 223 ? -20.260 -1.937 22.374 1.00 51.97 223 ASN A O 1
ATOM 1824 N N . THR A 1 224 ? -18.852 -3.562 21.766 1.00 55.09 224 THR A N 1
ATOM 1825 C CA . THR A 1 224 ? -17.937 -2.654 21.056 1.00 55.09 224 THR A CA 1
ATOM 1826 C C . THR A 1 224 ? -18.614 -2.006 19.847 1.00 55.09 224 THR A C 1
ATOM 1828 O O . THR A 1 224 ? -18.442 -0.809 19.620 1.00 55.09 224 THR A O 1
ATOM 1831 N N . TYR A 1 225 ? -19.420 -2.762 19.094 1.00 51.38 225 TYR A N 1
ATOM 1832 C CA . TYR A 1 225 ? -20.195 -2.223 17.976 1.00 51.38 225 TYR A CA 1
ATOM 1833 C C . TYR A 1 225 ? -21.208 -1.167 18.440 1.00 51.38 225 TYR A C 1
ATOM 1835 O O . TYR A 1 225 ? -21.241 -0.068 17.885 1.00 51.38 225 TYR A O 1
ATOM 1843 N N . ASN A 1 226 ? -21.978 -1.461 19.492 1.00 54.94 226 ASN A N 1
ATOM 1844 C CA . ASN A 1 226 ? -22.974 -0.535 20.032 1.00 54.94 226 ASN A CA 1
ATOM 1845 C C . ASN A 1 226 ? -22.332 0.712 20.649 1.00 54.94 226 ASN A C 1
ATOM 1847 O O . ASN A 1 226 ? -22.772 1.822 20.364 1.00 54.94 226 ASN A O 1
ATOM 1851 N N . ASN A 1 227 ? -21.250 0.557 21.416 1.00 57.44 227 ASN A N 1
ATOM 1852 C CA . ASN A 1 227 ? -20.537 1.683 22.019 1.00 57.44 227 ASN A CA 1
ATOM 1853 C C . ASN A 1 227 ? -20.000 2.652 20.957 1.00 57.44 227 ASN A C 1
ATOM 1855 O O . ASN A 1 227 ? -20.188 3.855 21.100 1.00 57.44 227 ASN A O 1
ATOM 1859 N N . ASN A 1 228 ? -19.440 2.147 19.851 1.00 57.56 228 ASN A N 1
ATOM 1860 C CA . ASN A 1 228 ? -18.967 2.992 18.750 1.00 57.56 228 ASN A CA 1
ATOM 1861 C C . ASN A 1 228 ? -20.100 3.763 18.046 1.00 57.56 228 ASN A C 1
ATOM 1863 O O . ASN A 1 228 ? -19.870 4.858 17.536 1.00 57.56 228 ASN A O 1
ATOM 1867 N N . GLN A 1 229 ? -21.316 3.211 17.975 1.00 58.09 229 GLN A N 1
ATOM 1868 C CA . GLN A 1 229 ? -22.473 3.916 17.403 1.00 58.09 229 GLN A CA 1
ATOM 1869 C C . GLN A 1 229 ? -23.034 4.961 18.373 1.00 58.09 229 GLN A C 1
ATOM 1871 O O . GLN A 1 229 ? -23.334 6.083 17.969 1.00 58.09 229 GLN A O 1
ATOM 1876 N N . VAL A 1 230 ? -23.117 4.622 19.662 1.00 63.28 230 VAL A N 1
ATOM 1877 C CA . VAL A 1 230 ? -23.550 5.546 20.720 1.00 63.28 230 VAL A CA 1
ATOM 1878 C C . VAL A 1 230 ? -22.575 6.717 20.855 1.00 63.28 230 VAL A C 1
ATOM 1880 O O . VAL A 1 230 ? -23.014 7.854 20.996 1.00 63.28 230 VAL A O 1
ATOM 1883 N N . GLU A 1 231 ? -21.267 6.473 20.768 1.00 66.75 231 GLU A N 1
ATOM 1884 C CA . GLU A 1 231 ? -20.244 7.521 20.811 1.00 66.75 231 GLU A CA 1
ATOM 1885 C C . GLU A 1 231 ? -20.362 8.474 19.613 1.00 66.75 231 GLU A C 1
ATOM 1887 O O . GLU A 1 231 ? -20.418 9.685 19.807 1.00 66.75 231 GLU A O 1
ATOM 1892 N N . LYS A 1 232 ? -20.549 7.951 18.391 1.00 64.56 232 LYS A N 1
ATOM 1893 C CA . LYS A 1 232 ? -20.818 8.777 17.198 1.00 64.56 232 LYS A CA 1
ATOM 1894 C C . LYS A 1 232 ? -22.068 9.644 17.346 1.00 64.56 232 LYS A C 1
ATOM 1896 O O . LYS A 1 232 ? -22.049 10.811 16.961 1.00 64.56 232 LYS A O 1
ATOM 1901 N N . LEU A 1 233 ? -23.147 9.093 17.908 1.00 64.06 233 LEU A N 1
ATOM 1902 C CA . LEU A 1 233 ? -24.378 9.843 18.169 1.00 64.06 233 LEU A CA 1
ATOM 1903 C C . LEU A 1 233 ? -24.176 10.917 19.250 1.00 64.06 233 LEU A C 1
ATOM 1905 O O . LEU A 1 233 ? -24.714 12.013 19.116 1.00 64.06 233 LEU A O 1
ATOM 1909 N N . LYS A 1 234 ? -23.369 10.643 20.285 1.00 71.94 234 LYS A N 1
ATOM 1910 C CA . LYS A 1 234 ? -22.996 11.629 21.315 1.00 71.94 234 LYS A CA 1
ATOM 1911 C C . LYS A 1 234 ? -22.155 12.769 20.731 1.00 71.94 234 LYS A C 1
ATOM 1913 O O . LYS A 1 234 ? -22.466 13.924 20.992 1.00 71.94 234 LYS A O 1
ATOM 1918 N N . THR A 1 235 ? -21.188 12.478 19.861 1.00 69.38 235 THR A N 1
ATOM 1919 C CA . THR A 1 235 ? -20.425 13.517 19.147 1.00 69.38 235 THR A CA 1
ATOM 1920 C C . THR A 1 235 ? -21.322 14.366 18.241 1.00 69.38 235 THR A C 1
ATOM 1922 O O . THR A 1 235 ? -21.217 15.591 18.240 1.00 69.38 235 THR A O 1
ATOM 1925 N N . LEU A 1 236 ? -22.243 13.743 17.497 1.00 65.69 236 LEU A N 1
ATOM 1926 C CA . LEU A 1 236 ? -23.189 14.468 16.639 1.00 65.69 236 LEU A CA 1
ATOM 1927 C C . LEU A 1 236 ? -24.144 15.354 17.458 1.00 65.69 236 LEU A C 1
ATOM 1929 O O . LEU A 1 236 ? -24.484 16.463 17.039 1.00 65.69 236 LEU A O 1
ATOM 1933 N N . LYS A 1 237 ? -24.545 14.891 18.648 1.00 69.62 237 LYS A N 1
ATOM 1934 C CA . LYS A 1 237 ? -25.327 15.673 19.609 1.00 69.62 237 LYS A CA 1
ATOM 1935 C C . LYS A 1 237 ? -24.581 16.941 20.033 1.00 69.62 237 LYS A C 1
ATOM 1937 O O . LYS A 1 237 ? -25.138 18.026 19.906 1.00 69.62 237 LYS A O 1
ATOM 1942 N N . GLU A 1 238 ? -23.331 16.814 20.478 1.00 76.06 238 GLU A N 1
ATOM 1943 C CA . GLU A 1 238 ? -22.501 17.948 20.917 1.00 76.06 238 GLU A CA 1
ATOM 1944 C C . GLU A 1 238 ? -22.296 18.981 19.797 1.00 76.06 238 GLU A C 1
ATOM 1946 O O . GLU A 1 238 ? -22.408 20.185 20.027 1.00 76.06 238 GLU A O 1
ATOM 1951 N N . GLN A 1 239 ? -22.067 18.520 18.563 1.00 69.44 239 GLN A N 1
ATOM 1952 C CA . GLN A 1 239 ? -21.957 19.392 17.386 1.00 69.44 239 GLN A CA 1
ATOM 1953 C C . GLN A 1 239 ? -23.262 20.145 17.097 1.00 69.44 239 GLN A C 1
ATOM 1955 O O . GLN A 1 239 ? -23.240 21.337 16.791 1.00 69.44 239 GLN A O 1
ATOM 1960 N N . THR A 1 240 ? -24.404 19.467 17.228 1.00 62.03 240 THR A N 1
ATOM 1961 C CA . THR A 1 240 ? -25.723 20.077 17.012 1.00 62.03 240 THR A CA 1
ATOM 1962 C C . THR A 1 240 ? -26.037 21.113 18.099 1.00 62.03 240 THR A C 1
ATOM 1964 O O . THR A 1 240 ? -26.509 22.203 17.784 1.00 62.03 240 THR A O 1
ATOM 1967 N N . GLU A 1 241 ? -25.720 20.829 19.368 1.00 74.88 241 GLU A N 1
ATOM 1968 C CA . GLU A 1 241 ? -25.863 21.779 20.485 1.00 74.88 241 GLU A CA 1
ATOM 1969 C C . GLU A 1 241 ? -24.982 23.026 20.302 1.00 74.88 241 GLU A C 1
ATOM 1971 O O . GLU A 1 241 ? -25.421 24.147 20.573 1.00 74.88 241 GLU A O 1
ATOM 1976 N N . PHE A 1 242 ? -23.760 22.850 19.790 1.00 76.69 242 PHE A N 1
ATOM 1977 C CA . PHE A 1 242 ? -22.857 23.955 19.473 1.00 76.69 242 PHE A CA 1
ATOM 1978 C C . PHE A 1 242 ? -23.413 24.873 18.372 1.00 76.69 242 PHE A C 1
ATOM 1980 O O . PHE A 1 242 ? -23.429 26.093 18.544 1.00 76.69 242 PHE A O 1
ATOM 1987 N N . GLU A 1 243 ? -23.912 24.314 17.264 1.00 68.69 243 GLU A N 1
ATOM 1988 C CA . GLU A 1 243 ? -24.483 25.115 16.170 1.00 68.69 243 GLU A CA 1
ATOM 1989 C C . GLU A 1 243 ? -25.793 25.815 16.575 1.00 68.69 243 GLU A C 1
ATOM 1991 O O . GLU A 1 243 ? -26.033 26.946 16.146 1.00 68.69 243 GLU A O 1
ATOM 1996 N N . ILE A 1 244 ? -26.604 25.223 17.464 1.00 69.62 244 ILE A N 1
ATOM 1997 C CA . ILE A 1 244 ? -27.765 25.912 18.062 1.00 69.62 244 ILE A CA 1
ATOM 1998 C C . ILE A 1 244 ? -27.304 27.158 18.819 1.00 69.62 244 ILE A C 1
ATOM 2000 O O . ILE A 1 244 ? -27.809 28.248 18.560 1.00 69.62 244 ILE A O 1
ATOM 2004 N N . LYS A 1 245 ? -26.314 27.020 19.707 1.00 78.69 245 LYS A N 1
ATOM 2005 C CA . LYS A 1 245 ? -25.803 28.133 20.519 1.00 78.69 245 LYS A CA 1
ATOM 2006 C C . LYS A 1 245 ? -25.211 29.254 19.659 1.00 78.69 245 LYS A C 1
ATOM 2008 O O . LYS A 1 245 ? -25.499 30.425 19.871 1.00 78.69 245 LYS A O 1
ATOM 2013 N N . LYS A 1 246 ? -24.443 28.895 18.632 1.00 77.69 246 LYS A N 1
ATOM 2014 C CA . LYS A 1 246 ? -23.905 29.847 17.652 1.00 77.69 246 LYS A CA 1
ATOM 2015 C C . LYS A 1 246 ? -25.013 30.583 16.889 1.00 77.69 246 LYS A C 1
ATOM 2017 O O . LYS A 1 246 ? -24.906 31.786 16.664 1.00 77.69 246 LYS A O 1
ATOM 2022 N N . THR A 1 247 ? -26.087 29.882 16.521 1.00 71.75 247 THR A N 1
ATOM 2023 C CA . THR A 1 247 ? -27.268 30.486 15.879 1.00 71.75 247 THR A CA 1
ATOM 2024 C C . THR A 1 247 ? -27.985 31.451 16.834 1.00 71.75 247 THR A C 1
ATOM 2026 O O . THR A 1 247 ? -28.428 32.514 16.407 1.00 71.75 247 THR A O 1
ATOM 2029 N N . GLU A 1 248 ? -28.047 31.142 18.134 1.00 75.88 248 GLU A N 1
ATOM 2030 C CA . GLU A 1 248 ? -28.589 32.037 19.170 1.00 75.88 248 GLU A CA 1
ATOM 2031 C C . GLU A 1 248 ? -27.751 33.306 19.365 1.00 75.88 248 GLU A C 1
ATOM 2033 O O . GLU A 1 248 ? -28.307 34.401 19.464 1.00 75.88 248 GLU A O 1
ATOM 2038 N N . ASP A 1 249 ? -26.425 33.181 19.378 1.00 77.94 249 ASP A N 1
ATOM 2039 C CA . ASP A 1 249 ? -25.514 34.321 19.505 1.00 77.94 249 ASP A CA 1
ATOM 2040 C C . ASP A 1 249 ? -25.621 35.268 18.287 1.00 77.94 249 ASP A C 1
ATOM 2042 O O . ASP A 1 249 ? -25.628 36.496 18.438 1.00 77.94 249 ASP A O 1
ATOM 2046 N N . LEU A 1 250 ? -25.799 34.712 17.082 1.00 70.81 250 LEU A N 1
ATOM 2047 C CA . LEU A 1 250 ? -26.031 35.474 15.845 1.00 70.81 250 LEU A CA 1
ATOM 2048 C C . LEU A 1 250 ? -27.407 36.154 15.828 1.00 70.81 250 LEU A C 1
ATOM 2050 O O . LEU A 1 250 ? -27.521 37.324 15.470 1.00 70.81 250 LEU A O 1
ATOM 2054 N N . PHE A 1 251 ? -28.449 35.465 16.299 1.00 67.25 251 PHE A N 1
ATOM 2055 C CA . PHE A 1 251 ? -29.799 36.027 16.417 1.00 67.25 251 PHE A CA 1
ATOM 2056 C C . PHE A 1 251 ? -29.853 37.267 17.331 1.00 67.25 251 PHE A C 1
ATOM 2058 O O . PHE A 1 251 ? -30.648 38.186 17.114 1.00 67.25 251 PHE A O 1
ATOM 2065 N N . ASN A 1 252 ? -28.992 37.313 18.351 1.00 67.19 252 ASN A N 1
ATOM 2066 C CA . ASN A 1 252 ? -28.896 38.434 19.288 1.00 67.19 252 ASN A CA 1
ATOM 2067 C C . ASN A 1 252 ? -28.095 39.632 18.747 1.00 67.19 252 ASN A C 1
ATOM 2069 O O . ASN A 1 252 ? -28.169 40.714 19.332 1.00 67.19 252 ASN A O 1
ATOM 2073 N N . THR A 1 253 ? -27.342 39.462 17.657 1.00 65.50 253 THR A N 1
ATOM 2074 C CA . THR A 1 253 ? -26.420 40.478 17.121 1.00 65.50 253 THR A CA 1
ATOM 2075 C C . THR A 1 253 ? -26.829 41.030 15.754 1.00 65.50 253 THR A C 1
ATOM 2077 O O . THR A 1 253 ? -26.489 42.177 15.466 1.00 65.50 253 THR A O 1
ATOM 2080 N N . ASP A 1 254 ? -27.614 40.292 14.959 1.00 56.06 254 ASP A N 1
ATOM 2081 C CA . ASP A 1 254 ? -27.982 40.672 13.588 1.00 56.06 254 ASP A CA 1
ATOM 2082 C C . ASP A 1 254 ? -29.511 40.832 13.406 1.00 56.06 254 ASP A C 1
ATOM 2084 O O . ASP A 1 254 ? -30.291 39.902 13.623 1.00 56.06 254 ASP A O 1
ATOM 2088 N N . ASN A 1 255 ? -29.979 42.039 13.056 1.00 57.28 255 ASN A N 1
ATOM 2089 C CA . ASN A 1 255 ? -31.416 42.377 13.004 1.00 57.28 255 ASN A CA 1
ATOM 2090 C C . ASN A 1 255 ? -32.085 42.098 11.646 1.00 57.28 255 ASN A C 1
ATOM 2092 O O . ASN A 1 255 ? -33.312 42.014 11.606 1.00 57.28 255 ASN A O 1
ATOM 2096 N N . GLU A 1 256 ? -31.323 41.958 10.556 1.00 56.34 256 GLU A N 1
ATOM 2097 C CA . GLU A 1 256 ? -31.874 41.889 9.190 1.00 56.34 256 GLU A CA 1
ATOM 2098 C C . GLU A 1 256 ? -32.261 40.468 8.735 1.00 56.34 256 GLU A C 1
ATOM 2100 O O . GLU A 1 256 ? -33.012 40.332 7.776 1.00 56.34 256 GLU A O 1
ATOM 2105 N N . SER A 1 257 ? -31.842 39.415 9.454 1.00 58.91 257 SER A N 1
ATOM 2106 C CA . SER A 1 257 ? -32.027 38.000 9.048 1.00 58.91 257 SER A CA 1
ATOM 2107 C C . SER A 1 257 ? -32.752 37.135 10.095 1.00 58.91 257 SER A C 1
ATOM 2109 O O . SER A 1 257 ? -32.536 35.926 10.192 1.00 58.91 257 SER A O 1
ATOM 2111 N N . LYS A 1 258 ? -33.579 37.750 10.951 1.00 65.62 258 LYS A N 1
ATOM 2112 C CA . LYS A 1 258 ? -34.142 37.085 12.143 1.00 65.62 258 LYS A CA 1
ATOM 2113 C C . LYS A 1 258 ? -35.122 35.947 11.838 1.00 65.62 258 LYS A C 1
ATOM 2115 O O . LYS A 1 258 ? -35.111 34.959 12.565 1.00 65.62 258 LYS A O 1
ATOM 2120 N N . GLU A 1 259 ? -35.942 36.049 10.793 1.00 64.44 259 GLU A N 1
ATOM 2121 C CA . GLU A 1 259 ? -36.873 34.965 10.424 1.00 64.44 259 GLU A CA 1
ATOM 2122 C C . GLU A 1 259 ? -36.134 33.712 9.933 1.00 64.44 259 GLU A C 1
ATOM 2124 O O . GLU A 1 259 ? -36.416 32.612 10.411 1.00 64.44 259 GLU A O 1
ATOM 2129 N N . ASP A 1 260 ? -35.122 33.876 9.078 1.00 67.38 260 ASP A N 1
ATOM 2130 C CA . ASP A 1 260 ? -34.320 32.758 8.567 1.00 67.38 260 ASP A CA 1
ATOM 2131 C C . ASP A 1 260 ? -33.525 32.073 9.693 1.00 67.38 260 ASP A C 1
ATOM 2133 O O . ASP A 1 260 ? -33.507 30.844 9.802 1.00 67.38 260 ASP A O 1
ATOM 2137 N N . LEU A 1 261 ? -32.922 32.856 10.598 1.00 64.75 261 LEU A N 1
ATOM 2138 C CA . LEU A 1 261 ? -32.198 32.330 11.763 1.00 64.75 261 LEU A CA 1
ATOM 2139 C C . LEU A 1 261 ? -33.121 31.586 12.741 1.00 64.75 261 LEU A C 1
ATOM 2141 O O . LEU A 1 261 ? -32.714 30.577 13.323 1.00 64.75 261 LEU A O 1
ATOM 2145 N N . GLN A 1 262 ? -34.368 32.038 12.899 1.00 72.06 262 GLN A N 1
ATOM 2146 C CA . GLN A 1 262 ? -35.368 31.357 13.723 1.00 72.06 262 GLN A CA 1
ATOM 2147 C C . GLN A 1 262 ? -35.750 29.992 13.129 1.00 72.06 262 GLN A C 1
ATOM 2149 O O . GLN A 1 262 ? -35.813 28.999 13.857 1.00 72.06 262 GLN A O 1
ATOM 2154 N N . GLN A 1 263 ? -35.935 29.913 11.809 1.00 71.75 263 GLN A N 1
ATOM 2155 C CA . GLN A 1 263 ? -36.272 28.665 11.122 1.00 71.75 263 GLN A CA 1
ATOM 2156 C C . GLN A 1 263 ? -35.119 27.644 11.164 1.00 71.75 263 GLN A C 1
ATOM 2158 O O . GLN A 1 263 ? -35.336 26.448 11.395 1.00 71.75 263 GLN A O 1
ATOM 2163 N N . VAL A 1 264 ? -33.876 28.109 11.002 1.00 68.75 264 VAL A N 1
ATOM 2164 C CA . VAL A 1 264 ? -32.669 27.278 11.155 1.00 68.75 264 VAL A CA 1
ATOM 2165 C C . VAL A 1 264 ? -32.559 26.744 12.585 1.00 68.75 264 VAL A C 1
ATOM 2167 O O . VAL A 1 264 ? -32.327 25.548 12.784 1.00 68.75 264 VAL A O 1
ATOM 2170 N N . LYS A 1 265 ? -32.799 27.597 13.587 1.00 69.56 265 LYS A N 1
ATOM 2171 C CA . LYS A 1 265 ? -32.780 27.211 15.001 1.00 69.56 265 LYS A CA 1
ATOM 2172 C C . LYS A 1 265 ? -33.821 26.135 15.326 1.00 69.56 265 LYS A C 1
ATOM 2174 O O . LYS A 1 265 ? -33.482 25.139 15.963 1.00 69.56 265 LYS A O 1
ATOM 2179 N N . GLU A 1 266 ? -35.065 26.298 14.877 1.00 71.50 266 GLU A N 1
ATOM 2180 C CA . GLU A 1 266 ? -36.127 25.301 15.088 1.00 71.50 266 GLU A CA 1
ATOM 2181 C C . GLU A 1 266 ? -35.788 23.949 14.447 1.00 71.50 266 GLU A C 1
ATOM 2183 O O . GLU A 1 266 ? -36.002 22.897 15.052 1.00 71.50 266 GLU A O 1
ATOM 2188 N N . THR 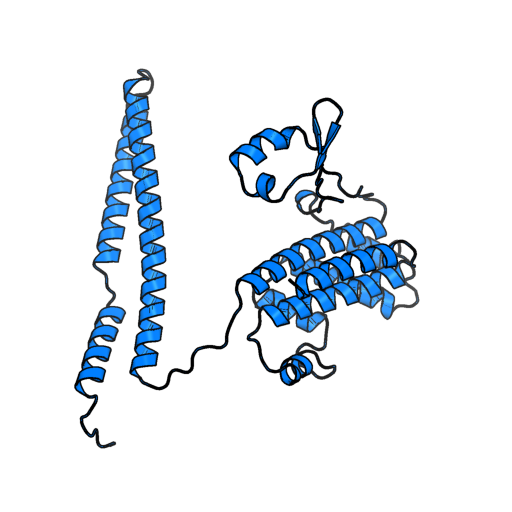A 1 267 ? -35.176 23.969 13.262 1.00 67.88 267 THR A N 1
ATOM 2189 C CA . THR A 1 267 ? -34.729 22.752 12.570 1.00 67.88 267 THR A CA 1
ATOM 2190 C C . THR A 1 267 ? -33.638 22.020 13.358 1.00 67.88 267 THR A C 1
ATOM 2192 O O . THR A 1 267 ? -33.720 20.806 13.552 1.00 67.88 267 THR A O 1
ATOM 2195 N N . LEU A 1 268 ? -32.641 22.746 13.872 1.00 56.16 268 LEU A N 1
ATOM 2196 C CA . LEU A 1 268 ? -31.567 22.159 14.680 1.00 56.16 268 LEU A CA 1
ATOM 2197 C C . LEU A 1 268 ? -32.082 21.580 16.007 1.00 56.16 268 LEU A C 1
ATOM 2199 O O . LEU A 1 268 ? -31.633 20.512 16.423 1.00 56.16 268 LEU A O 1
ATOM 2203 N N . ILE A 1 269 ? -33.053 22.235 16.652 1.00 69.75 269 ILE A N 1
ATOM 2204 C CA . ILE A 1 269 ? -33.696 21.732 17.877 1.00 69.75 269 ILE A CA 1
ATOM 2205 C C . ILE A 1 269 ? -34.440 20.414 17.610 1.00 69.75 269 ILE A C 1
ATOM 2207 O O . ILE A 1 269 ? -34.350 19.487 18.419 1.00 69.75 269 ILE A O 1
ATOM 2211 N N . ASN A 1 270 ? -35.126 20.293 16.470 1.00 65.31 270 ASN A N 1
ATOM 2212 C CA . ASN A 1 270 ? -35.799 19.052 16.078 1.00 65.31 270 ASN A CA 1
ATOM 2213 C C . ASN A 1 270 ? -34.799 17.913 15.827 1.00 65.31 270 ASN A C 1
ATOM 2215 O O . ASN A 1 270 ? -34.972 16.822 16.372 1.00 65.31 270 ASN A O 1
ATOM 2219 N N . HIS A 1 271 ? -33.704 18.172 15.104 1.00 56.84 271 HIS A N 1
ATOM 2220 C CA . HIS A 1 271 ? -32.631 17.185 14.926 1.00 56.84 271 HIS A CA 1
ATOM 2221 C C . HIS A 1 271 ? -31.999 16.771 16.263 1.00 56.84 271 HIS A C 1
ATOM 2223 O O . HIS A 1 271 ? -31.736 15.590 16.488 1.00 56.84 271 HIS A O 1
ATOM 2229 N N . LEU A 1 272 ? -31.804 17.711 17.194 1.00 62.25 272 LEU A N 1
ATOM 2230 C CA . LEU A 1 272 ? -31.299 17.404 18.531 1.00 62.25 272 LEU A CA 1
ATOM 2231 C C . LEU A 1 272 ? -32.262 16.491 19.311 1.00 62.25 272 LEU A C 1
ATOM 2233 O O . LEU A 1 272 ? -31.820 15.592 20.031 1.00 62.25 272 LEU A O 1
ATOM 2237 N N . ALA A 1 273 ? -33.575 16.688 19.175 1.00 67.00 273 ALA A N 1
ATOM 2238 C CA . ALA A 1 273 ? -34.577 15.815 19.784 1.00 67.00 273 ALA A CA 1
ATOM 2239 C C . ALA A 1 273 ? -34.541 14.393 19.194 1.00 67.00 273 ALA A C 1
ATOM 2241 O O . ALA A 1 273 ? -34.581 13.423 19.953 1.00 67.00 273 ALA A O 1
ATOM 2242 N N . GLU A 1 274 ? -34.389 14.261 17.874 1.00 62.44 274 GLU A N 1
ATOM 2243 C CA . GLU A 1 274 ? -34.238 12.969 17.191 1.00 62.44 274 GLU A CA 1
ATOM 2244 C C . GLU A 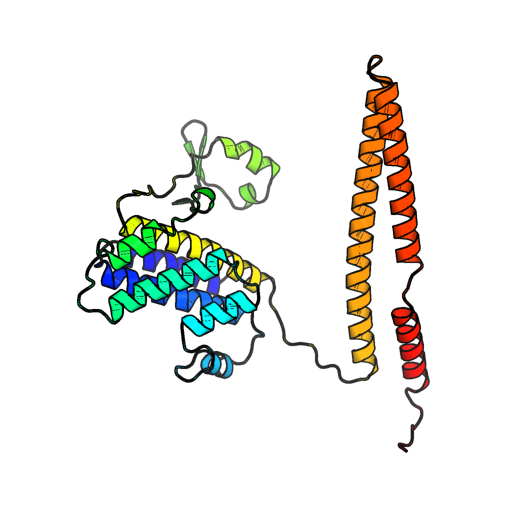1 274 ? -32.953 12.244 17.605 1.00 62.44 274 GLU A C 1
ATOM 2246 O O . GLU A 1 274 ? -32.998 11.067 17.962 1.00 62.44 274 GLU A O 1
ATOM 2251 N N . ILE A 1 275 ? -31.816 12.946 17.662 1.00 56.75 275 ILE A N 1
ATOM 2252 C CA . ILE A 1 275 ? -30.541 12.382 18.131 1.00 56.75 275 ILE A CA 1
ATOM 2253 C C . ILE A 1 275 ? -30.669 11.893 19.580 1.00 56.75 275 ILE A C 1
ATOM 2255 O O . ILE A 1 275 ? -30.226 10.793 19.907 1.00 56.75 275 ILE A O 1
ATOM 2259 N N . ASN A 1 276 ? -31.311 12.667 20.460 1.00 66.50 276 ASN A N 1
ATOM 2260 C CA . ASN A 1 276 ? -31.542 12.255 21.846 1.00 66.50 276 ASN A CA 1
ATOM 2261 C C . ASN A 1 276 ? -32.472 11.036 21.956 1.00 66.50 276 ASN A C 1
ATOM 2263 O O . ASN A 1 276 ? -32.247 10.183 22.817 1.00 66.50 276 ASN A O 1
ATOM 2267 N N . ALA A 1 277 ? -33.493 10.930 21.101 1.00 66.44 277 ALA A N 1
ATOM 2268 C CA . ALA A 1 277 ? -34.346 9.746 21.026 1.00 66.44 277 ALA A CA 1
ATOM 2269 C C . ALA A 1 277 ? -33.545 8.520 20.568 1.00 66.44 277 ALA A C 1
ATOM 2271 O O . ALA A 1 277 ? -33.601 7.489 21.228 1.00 66.44 277 ALA A O 1
ATOM 2272 N N . LEU A 1 278 ? -32.709 8.662 19.535 1.00 59.31 278 LEU A N 1
ATOM 2273 C CA . LEU A 1 278 ? -31.833 7.599 19.036 1.00 59.31 278 LEU A CA 1
ATOM 2274 C C . LEU A 1 278 ? -30.790 7.152 20.067 1.00 59.31 278 LEU A C 1
ATOM 2276 O O . LEU A 1 278 ? -30.547 5.957 20.195 1.00 59.31 278 LEU A O 1
ATOM 2280 N N . ILE A 1 279 ? -30.200 8.072 20.840 1.00 63.34 279 ILE A N 1
ATOM 2281 C CA . ILE A 1 279 ? -29.286 7.728 21.944 1.00 63.34 279 ILE A CA 1
ATOM 2282 C C . ILE A 1 279 ? -30.038 6.954 23.029 1.00 63.34 279 ILE A C 1
ATOM 2284 O O . ILE A 1 279 ? -29.564 5.921 23.490 1.00 63.34 279 ILE A O 1
ATOM 2288 N N . LYS A 1 280 ? -31.228 7.420 23.418 1.00 65.50 280 LYS A N 1
ATOM 2289 C CA . LYS A 1 280 ? -32.054 6.785 24.451 1.00 65.50 280 LYS A CA 1
ATOM 2290 C C . LYS A 1 280 ? -32.567 5.414 24.017 1.00 65.50 280 LYS A C 1
ATOM 2292 O O . LYS A 1 280 ? -32.649 4.513 24.847 1.00 65.50 280 LYS A O 1
ATOM 2297 N N . ASP A 1 281 ? -32.900 5.258 22.743 1.00 57.66 281 ASP A N 1
ATOM 2298 C CA . ASP A 1 281 ? -33.296 3.988 22.150 1.00 57.66 281 ASP A CA 1
ATOM 2299 C C . ASP A 1 281 ? -32.091 3.067 22.000 1.00 57.66 281 ASP A C 1
ATOM 2301 O O . ASP A 1 281 ? -32.221 1.903 22.330 1.00 57.66 281 ASP A O 1
ATOM 2305 N N . ALA A 1 282 ? -30.902 3.554 21.641 1.00 57.28 282 ALA A N 1
ATOM 2306 C CA . ALA A 1 282 ? -29.675 2.753 21.651 1.00 57.28 282 ALA A CA 1
ATOM 2307 C C . ALA A 1 282 ? -29.262 2.314 23.073 1.00 57.28 282 ALA A C 1
ATOM 2309 O O . ALA A 1 282 ? -28.786 1.198 23.260 1.00 57.28 282 ALA A O 1
ATOM 2310 N N . GLU A 1 283 ? -29.487 3.157 24.088 1.00 62.31 283 GLU A N 1
ATOM 2311 C CA . GLU A 1 283 ? -29.226 2.853 25.504 1.00 62.31 283 GLU A CA 1
ATOM 2312 C C . GLU A 1 283 ? -30.315 1.950 26.134 1.00 62.31 283 GLU A C 1
ATOM 2314 O O . GLU A 1 283 ? -30.038 1.225 27.090 1.00 62.31 283 GLU A O 1
ATOM 2319 N N . ARG A 1 284 ? -31.553 1.952 25.608 1.00 53.56 284 ARG A N 1
ATOM 2320 C CA . ARG A 1 284 ? -32.662 1.069 26.041 1.00 53.56 284 ARG A CA 1
ATOM 2321 C C . ARG A 1 284 ? -32.752 -0.231 25.242 1.00 53.56 284 ARG A C 1
ATOM 2323 O O . ARG A 1 284 ? -33.149 -1.254 25.797 1.00 53.56 284 ARG A O 1
ATOM 2330 N N . ALA A 1 285 ? -32.371 -0.212 23.969 1.00 45.19 285 ALA A N 1
ATOM 2331 C CA . ALA A 1 285 ? -32.306 -1.349 23.058 1.00 45.19 285 ALA A CA 1
ATOM 2332 C C . ALA A 1 285 ? -30.991 -2.119 23.246 1.00 45.19 285 ALA A C 1
ATOM 2334 O O . ALA A 1 285 ? -30.234 -2.360 22.306 1.00 45.19 285 ALA A O 1
ATOM 2335 N N . ASN A 1 286 ? -30.772 -2.587 24.478 1.00 51.69 286 ASN A N 1
ATOM 2336 C CA . ASN A 1 286 ? -30.077 -3.847 24.724 1.00 51.69 286 ASN A CA 1
ATOM 2337 C C . ASN A 1 286 ? -30.834 -4.950 23.967 1.00 51.69 286 ASN A C 1
ATOM 2339 O O . ASN A 1 286 ? -31.775 -5.537 24.499 1.00 51.69 286 ASN A O 1
ATOM 2343 N N . SER A 1 287 ? -30.458 -5.133 22.698 1.00 49.56 287 SER A N 1
ATOM 2344 C CA . SER A 1 287 ? -31.136 -5.917 21.668 1.00 49.56 287 SER A CA 1
ATOM 2345 C C . SER A 1 287 ? -31.607 -7.285 22.171 1.00 49.56 287 SER A C 1
ATOM 2347 O O . SER A 1 287 ? -31.026 -7.865 23.088 1.00 49.56 287 SER A O 1
ATOM 2349 N N . MET A 1 288 ? -32.658 -7.836 21.567 1.00 41.75 288 MET A N 1
ATOM 2350 C CA . MET A 1 288 ? -33.128 -9.199 21.841 1.00 41.75 288 MET A CA 1
ATOM 2351 C C . MET A 1 288 ? -31.961 -10.206 21.921 1.00 41.75 288 MET A C 1
ATOM 2353 O O . MET A 1 288 ? -31.979 -11.096 22.768 1.00 41.75 288 MET A O 1
ATOM 2357 N N . GLU A 1 289 ? -30.906 -10.029 21.115 1.00 44.16 289 GLU A N 1
ATOM 2358 C CA . GLU A 1 289 ? -29.668 -10.808 21.188 1.00 44.16 289 GLU A CA 1
ATOM 2359 C C . GLU A 1 289 ? -28.881 -10.602 22.490 1.00 44.16 289 GLU A C 1
ATOM 2361 O O . GLU A 1 289 ? -28.456 -11.597 23.065 1.00 44.16 289 GLU A O 1
ATOM 2366 N N . TYR A 1 290 ? -28.706 -9.375 22.997 1.00 46.78 290 TYR A N 1
ATOM 2367 C CA . TYR A 1 290 ? -28.054 -9.113 24.292 1.00 46.78 290 TYR A CA 1
ATOM 2368 C C . TYR A 1 290 ? -28.835 -9.749 25.447 1.00 46.78 290 TYR A C 1
ATOM 2370 O O . TYR A 1 290 ? -28.249 -10.457 26.261 1.00 46.78 290 TYR A O 1
ATOM 2378 N N . ALA A 1 291 ? -30.162 -9.573 25.494 1.00 45.22 291 ALA A N 1
ATOM 2379 C CA . ALA A 1 291 ? -31.011 -10.191 26.517 1.00 45.22 291 ALA A CA 1
ATOM 2380 C C . ALA A 1 291 ? -30.974 -11.730 26.445 1.00 45.22 291 ALA A C 1
ATOM 2382 O O . ALA A 1 291 ? -30.881 -12.400 27.476 1.00 45.22 291 ALA A O 1
ATOM 2383 N N . THR A 1 292 ? -30.967 -12.290 25.230 1.00 46.16 292 THR A N 1
ATOM 2384 C CA . THR A 1 292 ? -30.804 -13.733 24.991 1.00 46.16 292 THR A CA 1
ATOM 2385 C C . THR A 1 292 ? -29.415 -14.210 25.417 1.00 46.16 292 THR A C 1
ATOM 2387 O O . THR A 1 292 ? -29.301 -15.265 26.033 1.00 46.16 292 THR A O 1
ATOM 2390 N N . MET A 1 293 ? -28.368 -13.420 25.166 1.00 46.88 293 MET A N 1
ATOM 2391 C CA . MET A 1 293 ? -26.985 -13.726 25.535 1.00 46.88 293 MET A CA 1
ATOM 2392 C C . MET A 1 293 ? -26.781 -13.688 27.049 1.00 46.88 293 MET A C 1
ATOM 2394 O O . MET A 1 293 ? -26.200 -14.608 27.617 1.00 46.88 293 MET A O 1
ATOM 2398 N N . THR A 1 294 ? -27.311 -12.668 27.730 1.00 44.56 294 THR A N 1
ATOM 2399 C CA . THR A 1 294 ? -27.294 -12.570 29.193 1.00 44.56 294 THR A CA 1
ATOM 2400 C C . THR A 1 294 ? -28.095 -13.708 29.827 1.00 44.56 294 THR A C 1
ATOM 2402 O O . THR A 1 294 ? -27.610 -14.344 30.759 1.00 44.56 294 THR A O 1
ATOM 2405 N N . HIS A 1 295 ? -29.279 -14.033 29.297 1.00 44.50 295 HIS A N 1
ATOM 2406 C CA . HIS A 1 295 ? -30.071 -15.175 29.763 1.00 44.50 295 HIS A CA 1
ATOM 2407 C C . HIS A 1 295 ? -29.341 -16.514 29.558 1.00 44.50 295 HIS A C 1
ATOM 2409 O O . HIS A 1 295 ? -29.299 -17.342 30.468 1.00 44.50 295 HIS A O 1
ATOM 2415 N N . LEU A 1 296 ? -28.706 -16.706 28.398 1.00 44.34 296 LEU A N 1
ATOM 2416 C CA . LEU A 1 296 ? -27.880 -17.873 28.088 1.00 44.34 296 LEU A CA 1
ATOM 2417 C C . LEU A 1 296 ? -26.666 -17.971 29.026 1.00 44.34 296 LEU A C 1
ATOM 2419 O O . LEU A 1 296 ? -26.376 -19.052 29.535 1.00 44.34 296 LEU A O 1
ATOM 2423 N N . MET A 1 297 ? -25.992 -16.856 29.322 1.00 47.38 297 MET A N 1
ATOM 2424 C CA . MET A 1 297 ? -24.891 -16.809 30.289 1.00 47.38 297 MET A CA 1
ATOM 2425 C C . MET A 1 297 ? -25.340 -17.188 31.702 1.00 47.38 297 MET A C 1
ATOM 2427 O O . MET A 1 297 ? -24.660 -17.971 32.365 1.00 47.38 297 MET A O 1
ATOM 2431 N N . GLU A 1 298 ? -26.484 -16.683 32.165 1.00 46.41 298 GLU A N 1
ATOM 2432 C CA . GLU A 1 298 ? -27.038 -17.048 33.472 1.00 46.41 298 GLU A CA 1
ATOM 2433 C C . GLU A 1 298 ? -27.464 -18.528 33.520 1.00 46.41 298 GLU A C 1
ATOM 2435 O O . GLU A 1 298 ? -27.204 -19.209 34.513 1.00 46.41 298 GLU A O 1
ATOM 2440 N N . LEU A 1 299 ? -27.997 -19.085 32.423 1.00 45.91 299 LEU A N 1
ATOM 2441 C CA . LEU A 1 299 ? -28.256 -20.525 32.289 1.00 45.91 299 LEU A CA 1
ATOM 2442 C C . LEU A 1 299 ? -26.968 -21.365 32.333 1.00 45.91 299 LEU A C 1
ATOM 2444 O O . LEU A 1 299 ? -26.941 -22.412 32.982 1.00 45.91 299 LEU A O 1
ATOM 2448 N N . ILE A 1 300 ? -25.894 -20.930 31.669 1.00 44.66 300 ILE A N 1
ATOM 2449 C CA . ILE A 1 300 ? -24.594 -21.622 31.674 1.00 44.66 300 ILE A CA 1
ATOM 2450 C C . ILE A 1 300 ? -23.985 -21.607 33.082 1.00 44.66 300 ILE A C 1
ATOM 2452 O O . ILE A 1 300 ? -23.558 -22.653 33.577 1.00 44.66 300 ILE A O 1
ATOM 2456 N N . LYS A 1 301 ? -24.000 -20.456 33.767 1.00 48.47 301 LYS A N 1
ATOM 2457 C CA . LYS A 1 301 ? -23.534 -20.326 35.159 1.00 48.47 301 LYS A CA 1
ATOM 2458 C C . LYS A 1 301 ? -24.354 -21.187 36.120 1.00 48.47 301 LYS A C 1
ATOM 2460 O O . LYS A 1 301 ? -23.778 -21.862 36.966 1.00 48.47 301 LYS A O 1
ATOM 2465 N N . TYR A 1 302 ? -25.678 -21.218 35.959 1.00 47.72 302 TYR A N 1
ATOM 2466 C CA . TYR A 1 302 ? -26.584 -22.033 36.774 1.00 47.72 302 TYR A CA 1
ATOM 2467 C C . TYR A 1 302 ? -26.354 -23.546 36.618 1.00 47.72 302 TYR A C 1
ATOM 2469 O O . TYR A 1 302 ? -26.583 -24.319 37.554 1.00 47.72 302 TYR A O 1
ATOM 2477 N N . ASN A 1 303 ? -25.912 -23.983 35.436 1.00 44.34 303 ASN A N 1
ATOM 2478 C CA . ASN A 1 303 ? -25.648 -25.390 35.139 1.00 44.34 303 ASN A CA 1
ATOM 2479 C C . ASN A 1 303 ? -24.193 -25.819 35.393 1.00 44.34 303 ASN A C 1
ATOM 2481 O O . ASN A 1 303 ? -23.908 -27.019 35.433 1.00 44.34 303 ASN A O 1
ATOM 2485 N N . LYS A 1 304 ? -23.273 -24.875 35.628 1.00 44.34 304 LYS A N 1
ATOM 2486 C CA . LYS A 1 304 ? -21.898 -25.160 36.056 1.00 44.34 304 LYS A CA 1
ATOM 2487 C C . LYS A 1 304 ? -21.929 -25.908 37.399 1.00 44.34 304 LYS A C 1
ATOM 2489 O O . LYS A 1 304 ? -22.331 -25.362 38.420 1.00 44.34 304 LYS A O 1
ATOM 2494 N N . GLY A 1 305 ? -21.528 -27.181 37.388 1.00 51.66 305 GLY A N 1
ATOM 2495 C CA . GLY A 1 305 ? -21.508 -28.057 38.570 1.00 51.66 305 GLY A CA 1
ATOM 2496 C C . GLY A 1 305 ? -22.690 -29.026 38.695 1.00 51.66 305 GLY A C 1
ATOM 2497 O O . GLY A 1 305 ? -22.702 -29.849 39.608 1.00 51.66 305 GLY A O 1
ATOM 2498 N N . LYS A 1 306 ? -23.659 -28.995 37.772 1.00 43.88 306 LYS A N 1
ATOM 2499 C CA . LYS A 1 306 ? -24.694 -30.032 37.666 1.00 43.88 306 LYS A CA 1
ATOM 2500 C C . LYS A 1 306 ? -24.253 -31.054 36.620 1.00 43.88 306 LYS A C 1
ATOM 2502 O O . LYS A 1 306 ? -23.955 -30.683 35.492 1.00 43.88 306 LYS A O 1
ATOM 2507 N N . ASN A 1 307 ? -24.183 -32.335 36.991 1.00 42.53 307 ASN A N 1
ATOM 2508 C CA . ASN A 1 307 ? -23.902 -33.432 36.059 1.00 42.53 307 ASN A CA 1
ATOM 2509 C C . ASN A 1 307 ? -25.010 -33.507 34.998 1.00 42.53 307 ASN A C 1
ATOM 2511 O O . ASN A 1 307 ? -26.027 -34.173 35.200 1.00 42.53 307 ASN A O 1
ATOM 2515 N N . ILE A 1 308 ? -24.823 -32.817 33.874 1.00 39.25 308 ILE A N 1
ATOM 2516 C CA . ILE A 1 308 ? -25.682 -32.964 32.705 1.00 39.25 308 ILE A CA 1
ATOM 2517 C C . ILE A 1 308 ? -25.322 -34.309 32.076 1.00 39.25 308 ILE A C 1
ATOM 2519 O O . ILE A 1 308 ? -24.240 -34.478 31.515 1.00 39.25 308 ILE A O 1
ATOM 2523 N N . LYS A 1 309 ? -26.214 -35.291 32.221 1.00 31.14 309 LYS A N 1
ATOM 2524 C CA . LYS A 1 309 ? -26.114 -36.544 31.472 1.00 31.14 309 LYS A CA 1
ATOM 2525 C C . LYS A 1 309 ? -26.419 -36.250 29.999 1.00 31.14 309 LYS A C 1
ATOM 2527 O O . LYS A 1 309 ? -27.438 -35.608 29.742 1.00 31.14 309 LYS A O 1
ATOM 2532 N N . PRO A 1 310 ? -25.585 -36.708 29.053 1.00 31.47 310 PRO A N 1
ATOM 2533 C CA . PRO A 1 310 ? -25.925 -36.608 27.645 1.00 31.47 310 PRO A CA 1
ATOM 2534 C C . PRO A 1 310 ? -27.124 -37.522 27.352 1.00 31.47 310 PRO A C 1
ATOM 2536 O O . PRO A 1 310 ? -27.197 -38.634 27.884 1.00 31.47 310 PRO A O 1
ATOM 2539 N N . ILE A 1 311 ? -28.062 -37.012 26.550 1.00 38.78 311 ILE A N 1
ATOM 2540 C CA . ILE A 1 311 ? -29.017 -37.827 25.786 1.00 38.78 311 ILE A CA 1
ATOM 2541 C C . ILE A 1 311 ? -28.297 -38.261 24.513 1.00 38.78 311 ILE A C 1
ATOM 2543 O O . ILE A 1 311 ? -27.627 -37.389 23.914 1.00 38.78 311 ILE A O 1
#

Sequence (311 aa):
MELLDKIIQSFNCLDSEIESVSDRACAIVCGAFLDNLIQELLLEFLCKDSKTQDNKLFSQNGPLATFSSKILLVYRLGLISKYEYDCLNLIRKIRNNFAHNLTIDSFECEIIRELLSNNLPPVELLPPISIPLSYIENGEIIELTMEDILDKHRYESILPKFPPLEFRNYENKNMRSIFLCILYVLQSLLASRLMQAIIERRNTAKELKTIEDIENYKFQYLNTYNNNQVEKLKTLKEQTEFEIKKTEDLFNTDNESKEDLQQVKETLINHLAEINALIKDAERANSMEYATMTHLMELIKYNKGKNIKPI

Secondary structure (DSSP, 8-state):
-HHHHHHHHHHHHHHHHHTSS-HHHHHHHHHHHHHHHHHHHHHHHSPP--HHHHHHHTSTTSTT-SHHHHHHHHHHTTSS-HHHHHHHHHHHHHHHHHHH-TT--STTSHHHHHHHHT-PPPGGGPPBS----EEEETTEEEEPPHHHHH-HHHHHHHGGGSPPPPB----TT-HHHHHHHHHHHHHHHHHHHHHHHHHH---PPPP--SHHHHHHHHHHHHHHHHHHHHHHHHHHHHHHHHHHHHHHHHHTT-SSSHHHHHHHHHHHHHHHHHHHHHHHHHHH---HHHHHHHHHHHHHHHHTTS-----

pLDDT: mean 75.6, std 16.63, range [31.14, 98.44]